Protein AF-0000000075735864 (afdb_homodimer)

Radius of gyration: 21.0 Å; Cα contacts (8 Å, |Δi|>4): 520; chains: 2; bounding box: 68×64×36 Å

InterPro domains:
  IPR001647 DNA-binding HTH domain, TetR-type [PF00440] (13-54)
  IPR009057 Homedomain-like superfamily [SSF46689] (4-70)
  IPR036271 Tetracyclin repressor-like, C-terminal domain superfamily [SSF48498] (75-179)
  IPR054156 Transcriptional regulator LmrA/YxaF-like, C-terminal domain [PF21993] (76-171)

pLDDT: mean 95.55, std 5.81, range [50.59, 98.94]

Solvent-accessible surface area (backbone atoms only — not comparable to full-atom values): 18274 Å² total; per-residue (Å²): 127,91,48,73,78,70,44,37,63,49,51,44,51,46,34,41,41,38,33,72,68,35,48,40,70,68,57,49,25,65,68,68,73,40,53,72,67,56,47,39,68,77,28,72,67,40,68,62,44,48,50,52,52,29,52,49,51,52,46,51,50,40,39,68,59,37,32,50,50,22,61,44,79,88,46,33,70,59,25,53,53,45,33,55,52,45,50,38,59,73,24,54,46,26,75,39,75,57,51,61,51,55,38,22,57,31,59,57,21,72,80,41,36,63,67,39,23,49,52,54,49,47,47,29,51,25,45,16,54,21,37,34,72,68,69,39,52,70,69,57,13,48,50,50,20,47,48,51,54,18,37,51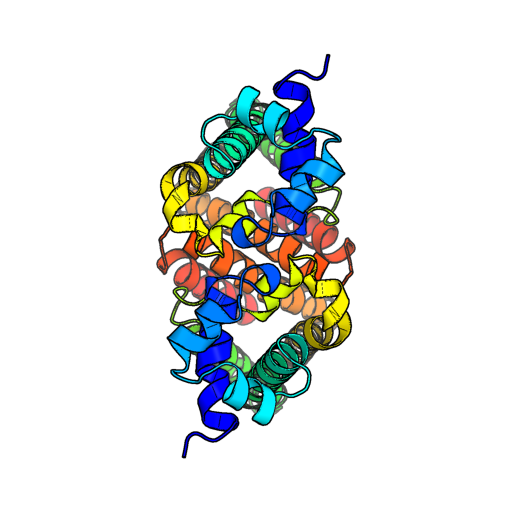,52,4,18,35,34,45,6,44,28,58,71,35,35,62,50,21,49,51,47,51,52,52,46,50,51,63,72,65,51,130,129,91,47,72,77,70,43,36,65,50,53,43,51,45,34,41,41,38,32,73,69,34,46,42,70,68,57,50,24,66,68,66,72,40,52,72,70,57,47,38,69,78,27,72,66,39,68,61,43,50,50,52,50,31,51,50,50,51,47,51,50,41,39,68,59,37,32,50,48,21,62,43,78,87,47,31,71,59,26,53,53,46,34,54,50,44,49,36,58,74,24,54,45,26,75,39,76,56,50,61,50,56,37,22,57,32,60,58,20,73,81,41,37,64,69,39,24,49,51,53,48,47,46,29,50,24,45,16,52,20,38,33,72,68,70,38,53,69,69,56,14,47,51,51,20,47,50,49,54,18,37,53,52,3,20,33,35,44,7,44,28,58,72,35,36,62,50,20,48,51,48,50,52,52,46,51,52,62,72,65,52,128

Nearest PDB structures (foldseek):
  3on4-assembly2_H  TM=8.265E-01  e=1.748E-04  Legionella pneumophila subsp. pneumophila str. Philadelphia 1
  6nsr-assembly1_B  TM=7.868E-01  e=3.047E-04  Pseudomonas aeruginosa
  1sgm-assembly1_B  TM=7.385E-01  e=2.009E-04  Bacillus subtilis
  6o6n-assembly1_A  TM=7.332E-01  e=1.167E-03  Mycobacterium tuberculosis
  3dcf-assembly1_B  TM=5.604E-01  e=1.029E-02  Thermobifida fusca YX

Organism: Rhodopseudomonas palustris (strain ATCC BAA-98 / CGA009) (NCBI:txid258594)

Structure (mmCIF, N/CA/C/O backbone):
data_AF-0000000075735864-model_v1
#
loop_
_entity.id
_entity.type
_entity.pdbx_description
1 polymer 'Possible transcriptional regulator, TetR family'
#
loop_
_atom_site.group_PDB
_atom_site.id
_atom_site.type_symbol
_atom_site.label_atom_id
_atom_site.label_alt_id
_atom_site.label_comp_id
_atom_site.label_asym_id
_atom_site.label_entity_id
_atom_site.label_seq_id
_atom_site.pdbx_PDB_ins_code
_atom_site.Cartn_x
_atom_site.Cartn_y
_atom_site.Cartn_z
_atom_site.occupancy
_atom_site.B_iso_or_equiv
_atom_site.auth_seq_id
_atom_site.auth_comp_id
_atom_site.auth_asym_id
_atom_site.auth_atom_id
_atom_site.pdbx_PDB_model_num
ATOM 1 N N . MET A 1 1 ? 35.469 -3.809 9.977 1 50.59 1 MET A N 1
ATOM 2 C CA . MET A 1 1 ? 35.188 -2.773 8.984 1 50.59 1 MET A CA 1
ATOM 3 C C . MET A 1 1 ? 33.844 -3.014 8.312 1 50.59 1 MET A C 1
ATOM 5 O O . MET A 1 1 ? 33.594 -4.086 7.754 1 50.59 1 MET A O 1
ATOM 9 N N . LYS A 1 2 ? 32.938 -2.111 8.656 1 64.75 2 LYS A N 1
ATOM 10 C CA . LYS A 1 2 ? 31.609 -2.348 8.055 1 64.75 2 LYS A CA 1
ATOM 11 C C . LYS A 1 2 ? 31.688 -2.236 6.531 1 64.75 2 LYS A C 1
ATOM 13 O O . LYS A 1 2 ? 32.344 -1.334 6 1 64.75 2 LYS A O 1
ATOM 18 N N . ASP A 1 3 ? 31.406 -3.285 5.809 1 80.31 3 ASP A N 1
ATOM 19 C CA . ASP A 1 3 ? 31.375 -3.219 4.352 1 80.31 3 ASP A CA 1
ATOM 20 C C . ASP A 1 3 ? 29.984 -2.83 3.842 1 80.31 3 ASP A C 1
ATOM 22 O O . ASP A 1 3 ? 29.062 -2.666 4.629 1 80.31 3 ASP A O 1
ATOM 26 N N . ARG A 1 4 ? 29.953 -2.428 2.604 1 85.62 4 ARG A N 1
ATOM 27 C CA . ARG A 1 4 ? 28.75 -1.918 1.966 1 85.62 4 ARG A CA 1
ATOM 28 C C . ARG A 1 4 ? 27.594 -2.902 2.119 1 85.62 4 ARG A C 1
ATOM 30 O O . ARG A 1 4 ? 26.453 -2.5 2.412 1 85.62 4 ARG A O 1
ATOM 37 N N . ALA A 1 5 ? 27.953 -4.09 2.102 1 86.69 5 ALA A N 1
ATOM 38 C CA . ALA A 1 5 ? 26.938 -5.141 2.135 1 86.69 5 ALA A CA 1
ATOM 39 C C . ALA A 1 5 ? 26.281 -5.219 3.506 1 86.69 5 ALA A C 1
ATOM 41 O O . ALA A 1 5 ? 25.094 -5.559 3.609 1 86.69 5 ALA A O 1
ATOM 42 N N . THR A 1 6 ? 26.984 -4.859 4.523 1 90.44 6 THR A N 1
ATOM 43 C CA . THR A 1 6 ? 26.453 -4.938 5.875 1 90.44 6 THR A CA 1
ATOM 44 C C . THR A 1 6 ? 25.594 -3.713 6.188 1 90.44 6 THR A C 1
ATOM 46 O O . THR A 1 6 ? 24.797 -3.727 7.129 1 90.44 6 THR A O 1
ATOM 49 N N . LEU A 1 7 ? 25.703 -2.686 5.344 1 94.56 7 LEU A N 1
ATOM 50 C CA . LEU A 1 7 ? 25 -1.431 5.574 1 94.56 7 LEU A CA 1
ATOM 51 C C . LEU A 1 7 ? 23.625 -1.454 4.906 1 94.56 7 LEU A C 1
ATOM 53 O O . LEU A 1 7 ? 22.703 -0.767 5.352 1 94.56 7 LEU A O 1
ATOM 57 N N . LEU A 1 8 ? 23.484 -2.252 3.906 1 96.25 8 LEU A N 1
ATOM 58 C CA . LEU A 1 8 ? 22.297 -2.188 3.057 1 96.25 8 LEU A CA 1
ATOM 59 C C . LEU A 1 8 ? 21.047 -2.596 3.83 1 96.25 8 LEU A C 1
ATOM 61 O O . LEU A 1 8 ? 20.016 -1.936 3.74 1 96.25 8 LEU A O 1
ATOM 65 N N . PRO A 1 9 ? 21.188 -3.662 4.727 1 95.5 9 PRO A N 1
ATOM 66 C CA . PRO A 1 9 ? 20 -3.992 5.516 1 95.5 9 PRO A CA 1
ATOM 67 C C . PRO A 1 9 ? 19.594 -2.871 6.469 1 95.5 9 PRO A C 1
ATOM 69 O O . PRO A 1 9 ? 18.406 -2.637 6.68 1 95.5 9 PRO A O 1
ATOM 72 N N . LEU A 1 10 ? 20.516 -2.193 6.977 1 96.31 10 LEU A N 1
ATOM 73 C CA . LEU A 1 10 ? 20.234 -1.08 7.875 1 96.31 10 LEU A CA 1
ATOM 74 C C . LEU A 1 10 ? 19.578 0.078 7.125 1 96.31 10 LEU A C 1
ATOM 76 O O . LEU A 1 10 ? 18.609 0.667 7.602 1 96.31 10 LEU A O 1
ATOM 80 N N . LEU A 1 11 ? 20.172 0.373 5.961 1 97 11 LEU A N 1
ATOM 81 C CA . LEU A 1 11 ? 19.594 1.411 5.113 1 97 11 LEU A CA 1
ATOM 82 C C . LEU A 1 11 ? 18.172 1.061 4.723 1 97 11 LEU A C 1
ATOM 84 O O . LEU A 1 11 ? 17.281 1.916 4.77 1 97 11 LEU A O 1
ATOM 88 N N . GLY A 1 12 ? 17.953 -0.185 4.367 1 97.06 12 GLY A N 1
ATOM 89 C CA . GLY A 1 12 ? 16.609 -0.652 4.012 1 97.06 12 GLY A CA 1
ATOM 90 C C . GLY A 1 12 ? 15.594 -0.433 5.109 1 97.06 12 GLY A C 1
ATOM 91 O O . GLY A 1 12 ? 14.461 -0.023 4.84 1 97.06 12 GLY A O 1
ATOM 92 N N . GLU A 1 13 ? 16 -0.673 6.332 1 96 13 GLU A N 1
ATOM 93 C CA . GLU A 1 13 ? 15.078 -0.505 7.453 1 96 13 GLU A CA 1
ATOM 94 C C . GLU A 1 13 ? 14.758 0.968 7.688 1 96 13 GLU A C 1
ATOM 96 O O . GLU A 1 13 ? 13.633 1.312 8.062 1 96 13 GLU A O 1
ATOM 101 N N . VAL A 1 14 ? 15.75 1.854 7.461 1 95.88 14 VAL A N 1
ATOM 102 C CA . VAL A 1 14 ? 15.5 3.287 7.562 1 95.88 14 VAL A CA 1
ATOM 103 C C . VAL A 1 14 ? 14.484 3.715 6.504 1 95.88 14 VAL A C 1
ATOM 105 O O . VAL A 1 14 ? 13.547 4.453 6.801 1 95.88 14 VAL A O 1
ATOM 108 N N . PHE A 1 15 ? 14.703 3.178 5.281 1 96.12 15 PHE A N 1
ATOM 109 C CA . PHE A 1 15 ? 13.781 3.508 4.199 1 96.12 15 PHE A CA 1
ATOM 110 C C . PHE A 1 15 ? 12.398 2.916 4.457 1 96.12 15 PHE A C 1
ATOM 112 O O . PHE A 1 1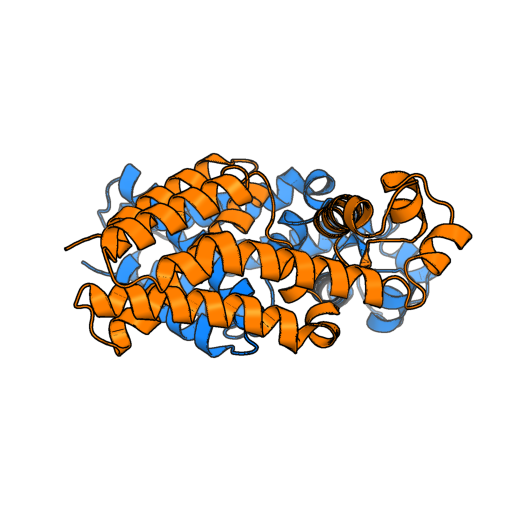5 ? 11.383 3.521 4.109 1 96.12 15 PHE A O 1
ATOM 119 N N . ARG A 1 16 ? 12.328 1.755 5.078 1 94.81 16 ARG A N 1
ATOM 120 C CA . ARG A 1 16 ? 11.039 1.141 5.402 1 94.81 16 ARG A CA 1
ATOM 121 C C . ARG A 1 16 ? 10.289 1.965 6.441 1 94.81 16 ARG A C 1
ATOM 123 O O . ARG A 1 16 ? 9.062 2.104 6.359 1 94.81 16 ARG A O 1
ATOM 130 N N . THR A 1 17 ? 11.008 2.494 7.348 1 90.56 17 THR A N 1
ATOM 131 C CA . THR A 1 17 ? 10.406 3.184 8.484 1 90.56 17 THR A CA 1
ATOM 132 C C . THR A 1 17 ? 10 4.605 8.102 1 90.56 17 THR A C 1
ATOM 134 O O . THR A 1 17 ? 8.93 5.074 8.484 1 90.56 17 THR A O 1
ATOM 137 N N . HIS A 1 18 ? 10.82 5.23 7.266 1 91.5 18 HIS A N 1
ATOM 138 C CA . HIS A 1 18 ? 10.633 6.664 7.098 1 91.5 18 HIS A CA 1
ATOM 139 C C . HIS A 1 18 ? 10.273 7.008 5.652 1 91.5 18 HIS A C 1
ATOM 141 O O . HIS A 1 18 ? 9.945 8.156 5.348 1 91.5 18 HIS A O 1
ATOM 147 N N . GLY A 1 19 ? 10.227 5.984 4.75 1 91.69 19 GLY A N 1
ATOM 148 C CA . GLY A 1 19 ? 10.125 6.277 3.328 1 91.69 19 GLY A CA 1
ATOM 149 C C . GLY A 1 19 ? 11.391 6.895 2.756 1 91.69 19 GLY A C 1
ATOM 150 O O . GLY A 1 19 ? 12.297 7.277 3.502 1 91.69 19 GLY A O 1
ATOM 151 N N . TYR A 1 20 ? 11.406 7 1.48 1 94.31 20 TYR A N 1
ATOM 152 C CA . TYR A 1 20 ? 12.57 7.57 0.804 1 94.31 20 TYR A CA 1
ATOM 153 C C . TYR A 1 20 ? 12.711 9.055 1.116 1 94.31 20 TYR A C 1
ATOM 155 O O . TYR A 1 20 ? 13.797 9.516 1.474 1 94.31 20 TYR A O 1
ATOM 163 N N . GLU A 1 21 ? 11.625 9.758 1.021 1 90.5 21 GLU A N 1
ATOM 164 C CA . GLU A 1 21 ? 11.672 11.203 1.242 1 90.5 21 GLU A CA 1
ATOM 165 C C . GLU A 1 21 ? 11.992 11.531 2.699 1 90.5 21 GLU A C 1
ATOM 167 O O . GLU A 1 21 ? 12.711 12.484 2.984 1 90.5 21 GLU A O 1
ATOM 172 N N . GLY A 1 22 ? 11.523 10.727 3.588 1 91.19 22 GLY A N 1
ATOM 173 C CA . GLY A 1 22 ? 11.664 11.008 5.008 1 91.19 22 GLY A CA 1
ATOM 174 C C . GLY A 1 22 ? 12.984 10.539 5.582 1 91.19 22 GLY A C 1
ATOM 175 O O . GLY A 1 22 ? 13.359 10.938 6.688 1 91.19 22 GLY A O 1
ATOM 176 N N . ALA A 1 23 ? 13.641 9.703 4.852 1 94.31 23 ALA A N 1
ATOM 177 C CA . ALA A 1 23 ? 14.945 9.242 5.305 1 94.31 23 ALA A CA 1
ATOM 178 C C . ALA A 1 23 ? 15.992 10.352 5.203 1 94.31 23 ALA A C 1
ATOM 180 O O . ALA A 1 23 ? 16.375 10.75 4.102 1 94.31 23 ALA A O 1
ATOM 181 N N . SER A 1 24 ? 16.406 10.859 6.336 1 93.25 24 SER A N 1
ATOM 182 C CA . SER A 1 24 ? 17.422 11.906 6.359 1 93.25 24 SER A CA 1
ATOM 183 C C . SER A 1 24 ? 18.812 11.328 6.621 1 93.25 24 SER A C 1
ATOM 185 O O . SER A 1 24 ? 18.938 10.195 7.074 1 93.25 24 SER A O 1
ATOM 187 N N . LEU A 1 25 ? 19.781 12.133 6.277 1 93.56 25 LEU A N 1
ATOM 188 C CA . LEU A 1 25 ? 21.156 11.734 6.574 1 93.56 25 LEU A CA 1
ATOM 189 C C . LEU A 1 25 ? 21.344 11.508 8.07 1 93.56 25 LEU A C 1
ATOM 191 O O . LEU A 1 25 ? 22.109 10.633 8.477 1 93.56 25 LEU A O 1
ATOM 195 N N . ALA A 1 26 ? 20.703 12.328 8.836 1 94.88 26 ALA A N 1
ATOM 196 C CA . ALA A 1 26 ? 20.781 12.18 10.281 1 94.88 26 ALA A CA 1
ATOM 197 C C . ALA A 1 26 ? 20.234 10.828 10.727 1 94.88 26 ALA A C 1
ATOM 199 O O . ALA A 1 26 ? 20.844 10.141 11.555 1 94.88 26 ALA A O 1
ATOM 200 N N . LEU A 1 27 ? 19.109 10.398 10.203 1 94.81 27 LEU A N 1
ATOM 201 C CA . LEU A 1 27 ? 18.5 9.117 10.539 1 94.81 27 LEU A CA 1
ATOM 202 C C . LEU A 1 27 ? 19.375 7.961 10.07 1 94.81 27 LEU A C 1
ATOM 204 O O . LEU A 1 27 ? 19.5 6.949 10.766 1 94.81 27 LEU A O 1
ATOM 208 N N . ILE A 1 28 ? 19.938 8.125 8.898 1 96.75 28 ILE A N 1
ATOM 209 C CA . ILE A 1 28 ? 20.812 7.102 8.336 1 96.75 28 ILE A CA 1
ATOM 210 C C . ILE A 1 28 ? 22.078 6.965 9.188 1 96.75 28 ILE A C 1
ATOM 212 O O . ILE A 1 28 ? 22.5 5.852 9.5 1 96.75 28 ILE A O 1
ATOM 216 N N . THR A 1 29 ? 22.609 8.125 9.594 1 96.69 29 THR A N 1
ATOM 217 C CA . THR A 1 29 ? 23.781 8.125 10.477 1 96.69 29 THR A CA 1
ATOM 218 C C . THR A 1 29 ? 23.469 7.422 11.789 1 96.69 29 THR A C 1
ATOM 220 O O . THR A 1 29 ? 24.266 6.617 12.273 1 96.69 29 THR A O 1
ATOM 223 N N . GLU A 1 30 ? 22.375 7.695 12.32 1 96.38 30 GLU A N 1
ATOM 224 C CA . GLU A 1 30 ? 21.953 7.086 13.578 1 96.38 30 GLU A CA 1
ATOM 225 C C . GLU A 1 30 ? 21.812 5.574 13.438 1 96.38 30 GLU A C 1
ATOM 227 O O . GLU A 1 30 ? 22.266 4.82 14.305 1 96.38 30 GLU A O 1
ATOM 232 N N . ALA A 1 31 ? 21.281 5.148 12.391 1 95.06 31 ALA A N 1
ATOM 233 C CA . ALA A 1 31 ? 21 3.73 12.18 1 95.06 31 ALA A CA 1
ATOM 234 C C . ALA A 1 31 ? 22.281 2.953 11.875 1 95.06 31 ALA A C 1
ATOM 236 O O . ALA A 1 31 ? 22.406 1.786 12.25 1 95.06 31 ALA A O 1
ATOM 237 N N . THR A 1 32 ? 23.219 3.584 11.211 1 95.06 32 THR A N 1
ATOM 238 C CA . THR A 1 32 ? 24.391 2.867 10.727 1 95.06 32 THR A CA 1
ATOM 239 C C . THR A 1 32 ? 25.562 3.061 11.68 1 95.06 32 THR A C 1
ATOM 241 O O . THR A 1 32 ? 26.547 2.309 11.625 1 95.06 32 THR A O 1
ATOM 244 N N . GLY A 1 33 ? 25.531 4.141 12.414 1 95.44 33 GLY A N 1
ATOM 245 C CA . GLY A 1 33 ? 26.656 4.516 13.258 1 95.44 33 GLY A CA 1
ATOM 246 C C . GLY A 1 33 ? 27.781 5.172 12.484 1 95.44 33 GLY A C 1
ATOM 247 O O . GLY A 1 33 ? 28.859 5.391 13.031 1 95.44 33 GLY A O 1
ATOM 248 N N . LEU A 1 34 ? 27.531 5.461 11.242 1 94.69 34 LEU A N 1
ATOM 249 C CA . LEU A 1 34 ? 28.531 6.09 10.391 1 94.69 34 LEU A CA 1
ATOM 250 C C . LEU A 1 34 ? 28.297 7.594 10.289 1 94.69 34 LEU A C 1
ATOM 252 O O . LEU A 1 34 ? 27.141 8.039 10.219 1 94.69 34 LEU A O 1
ATOM 256 N N . GLY A 1 35 ? 29.375 8.289 10.312 1 93.12 35 GLY A N 1
ATOM 257 C CA . GLY A 1 35 ? 29.281 9.719 10.062 1 93.12 35 GLY A CA 1
ATOM 258 C C . GLY A 1 35 ? 29.031 10.047 8.602 1 93.12 35 GLY A C 1
ATOM 259 O O . GLY A 1 35 ? 29.109 9.172 7.738 1 93.12 35 GLY A O 1
ATOM 260 N N . LYS A 1 36 ? 28.688 11.281 8.367 1 91.62 36 LYS A N 1
ATOM 261 C CA . LYS A 1 36 ? 28.391 11.766 7.027 1 91.62 36 LYS A CA 1
ATOM 262 C C . LYS A 1 36 ? 29.531 11.453 6.059 1 91.62 36 LYS A C 1
ATOM 264 O O . LYS A 1 36 ? 29.297 10.969 4.953 1 91.62 36 LYS A O 1
ATOM 269 N N . GLY A 1 37 ? 30.719 11.703 6.441 1 92.56 37 GLY A N 1
ATOM 270 C CA . GLY A 1 37 ? 31.875 11.461 5.598 1 92.56 37 GLY A CA 1
ATOM 271 C C . GLY A 1 37 ? 32.031 10.008 5.195 1 92.56 37 GLY A C 1
ATOM 272 O O . GLY A 1 37 ? 32.281 9.703 4.027 1 92.56 37 GLY A O 1
ATOM 273 N N . SER A 1 38 ? 31.906 9.164 6.082 1 93.5 38 SER A N 1
ATOM 274 C CA . SER A 1 38 ? 32 7.73 5.824 1 93.5 38 SER A CA 1
ATOM 275 C C . SER A 1 38 ? 30.891 7.262 4.898 1 93.5 38 SER A C 1
ATOM 277 O O . SER A 1 38 ? 31.125 6.457 3.998 1 93.5 38 SER A O 1
ATOM 279 N N . LEU A 1 39 ? 29.672 7.754 5.121 1 93.94 39 LEU A N 1
ATOM 280 C CA . LEU A 1 39 ? 28.547 7.387 4.285 1 93.94 39 LEU A CA 1
ATOM 281 C C . LEU A 1 39 ? 28.797 7.766 2.828 1 93.94 39 LEU A C 1
ATOM 283 O O . LEU A 1 39 ? 28.531 6.969 1.923 1 93.94 39 LEU A O 1
ATOM 287 N N . TYR A 1 40 ? 29.359 8.922 2.65 1 92.88 40 TYR A N 1
ATOM 288 C CA . TYR A 1 40 ? 29.594 9.391 1.29 1 92.88 40 TYR A CA 1
ATOM 289 C C . TYR A 1 40 ? 30.781 8.664 0.66 1 92.88 40 TYR A C 1
ATOM 291 O O . TYR A 1 40 ? 30.875 8.57 -0.566 1 92.88 40 TYR A O 1
ATOM 299 N N . HIS A 1 41 ? 31.656 8.18 1.547 1 93.44 41 HIS A N 1
ATOM 300 C CA . HIS A 1 41 ? 32.719 7.316 1.051 1 93.44 41 HIS A CA 1
ATOM 301 C C . HIS A 1 41 ? 32.188 6.012 0.488 1 93.44 41 HIS A C 1
ATOM 303 O O . HIS A 1 41 ? 32.562 5.59 -0.604 1 93.44 41 HIS A O 1
ATOM 309 N N . PHE A 1 42 ? 31.25 5.453 1.211 1 94.31 42 PHE A N 1
ATOM 310 C CA . PHE A 1 42 ? 30.641 4.199 0.787 1 94.31 42 PHE A CA 1
ATOM 311 C C . PHE A 1 42 ? 29.641 4.438 -0.329 1 94.31 42 PHE A C 1
ATOM 313 O O . PHE A 1 42 ? 29.484 3.596 -1.218 1 94.31 42 PHE A O 1
ATOM 320 N N . PHE A 1 43 ? 28.891 5.59 -0.248 1 96.75 43 PHE A N 1
ATOM 321 C CA . PHE A 1 43 ? 27.844 5.934 -1.191 1 96.75 43 PHE A CA 1
ATOM 322 C C . PHE A 1 43 ? 28.016 7.352 -1.715 1 96.75 43 PHE A C 1
ATOM 324 O O . PHE A 1 43 ? 27.25 8.25 -1.371 1 96.75 43 PHE A O 1
ATOM 331 N N . PRO A 1 44 ? 28.906 7.488 -2.652 1 96.06 44 PRO A N 1
ATOM 332 C CA . PRO A 1 44 ? 29.188 8.828 -3.16 1 96.06 44 PRO A CA 1
ATOM 333 C C . PRO A 1 44 ? 27.984 9.469 -3.838 1 96.06 44 PRO A C 1
ATOM 335 O O . PRO A 1 44 ? 27.859 10.695 -3.873 1 96.06 44 PRO A O 1
ATOM 338 N N . GLY A 1 45 ? 27.078 8.672 -4.344 1 96.12 45 GLY A N 1
ATOM 339 C CA . GLY A 1 45 ? 25.875 9.18 -4.984 1 96.12 45 GLY A CA 1
ATOM 340 C C . GLY A 1 45 ? 24.797 9.562 -3.994 1 96.12 45 GLY A C 1
ATOM 341 O O . GLY A 1 45 ? 23.688 9.945 -4.391 1 96.12 45 GLY A O 1
ATOM 342 N N . GLY A 1 46 ? 25.125 9.445 -2.705 1 95.5 46 GLY A N 1
ATOM 343 C CA . GLY A 1 46 ? 24.203 9.891 -1.668 1 95.5 46 GLY A CA 1
ATOM 344 C C . GLY A 1 46 ? 23.016 8.969 -1.487 1 95.5 46 GLY A C 1
ATOM 345 O O . GLY A 1 46 ? 23.125 7.758 -1.673 1 95.5 46 GLY A O 1
ATOM 346 N N . LYS A 1 47 ? 21.984 9.539 -1.046 1 95.75 47 LYS A N 1
ATOM 347 C CA . LYS A 1 47 ? 20.766 8.812 -0.697 1 95.75 47 LYS A CA 1
ATOM 348 C C . LYS A 1 47 ? 20.219 8.031 -1.895 1 95.75 47 LYS A C 1
ATOM 350 O O . LYS A 1 47 ? 19.734 6.914 -1.743 1 95.75 47 LYS A O 1
ATOM 355 N N . LYS A 1 48 ? 20.281 8.672 -3.055 1 96.69 48 LYS A N 1
ATOM 356 C CA . LYS A 1 48 ? 19.781 8.008 -4.254 1 96.69 48 LYS A CA 1
ATOM 357 C C . LYS A 1 48 ? 20.516 6.695 -4.508 1 96.69 48 LYS A C 1
ATOM 359 O O . LYS A 1 48 ? 19.891 5.664 -4.766 1 96.69 48 LYS A O 1
ATOM 364 N N . GLN A 1 49 ? 21.781 6.75 -4.445 1 96.94 49 GLN A N 1
ATOM 365 C CA . GLN A 1 49 ? 22.578 5.535 -4.621 1 96.94 49 GLN A CA 1
ATOM 366 C C . GLN A 1 49 ? 22.234 4.504 -3.547 1 96.94 49 GLN A C 1
ATOM 368 O O . GLN A 1 49 ? 22.156 3.307 -3.834 1 96.94 49 GLN A O 1
ATOM 373 N N . MET A 1 50 ? 22.125 4.949 -2.275 1 96.94 50 MET A N 1
ATOM 374 C CA . MET A 1 50 ? 21.766 4.047 -1.182 1 96.94 50 MET A CA 1
ATOM 375 C C . MET A 1 50 ? 20.469 3.311 -1.487 1 96.94 50 MET A C 1
ATOM 377 O O . MET A 1 50 ? 20.406 2.086 -1.357 1 96.94 50 MET A O 1
ATOM 381 N N . ALA A 1 51 ? 19.469 4.066 -1.934 1 97.31 51 ALA A N 1
ATOM 382 C CA . ALA A 1 51 ? 18.172 3.479 -2.23 1 97.31 51 ALA A CA 1
ATOM 383 C C . ALA A 1 51 ? 18.25 2.512 -3.406 1 97.31 51 ALA A C 1
ATOM 385 O O . ALA A 1 51 ? 17.641 1.438 -3.385 1 97.31 51 ALA A O 1
ATOM 386 N N . GLU A 1 52 ? 18.969 2.904 -4.43 1 97.62 52 GLU A N 1
ATOM 387 C CA . GLU A 1 52 ? 19.172 2.035 -5.59 1 97.62 52 GLU A CA 1
ATOM 388 C C . GLU A 1 52 ? 19.781 0.699 -5.18 1 97.62 52 GLU A C 1
ATOM 390 O O . GLU A 1 52 ? 19.328 -0.358 -5.633 1 97.62 52 GLU A O 1
ATOM 395 N N . GLU A 1 53 ? 20.734 0.805 -4.379 1 97.75 53 GLU A N 1
ATOM 396 C CA . GLU A 1 53 ? 21.438 -0.409 -3.971 1 97.75 53 GLU A CA 1
ATOM 397 C C . GLU A 1 53 ? 20.578 -1.251 -3.031 1 97.75 53 GLU A C 1
ATOM 399 O O . GLU A 1 53 ? 20.625 -2.482 -3.076 1 97.75 53 GLU A O 1
ATOM 404 N N . VAL A 1 54 ? 19.844 -0.612 -2.168 1 98 54 VAL A N 1
ATOM 405 C CA . VAL A 1 54 ? 18.906 -1.325 -1.31 1 98 54 VAL A CA 1
ATOM 406 C C . VAL A 1 54 ? 17.859 -2.041 -2.166 1 98 54 VAL A C 1
ATOM 408 O O . VAL A 1 54 ? 17.578 -3.225 -1.955 1 98 54 VAL A O 1
ATOM 411 N N . LEU A 1 55 ? 17.297 -1.355 -3.141 1 98.25 55 LEU A N 1
ATOM 412 C CA . LEU A 1 55 ? 16.297 -1.947 -4.027 1 98.25 55 LEU A CA 1
ATOM 413 C C . LEU A 1 55 ? 16.891 -3.117 -4.805 1 98.25 55 LEU A C 1
ATOM 415 O O . LEU A 1 55 ? 16.234 -4.141 -4.996 1 98.25 55 LEU A O 1
ATOM 419 N N . ALA A 1 56 ? 18.094 -2.922 -5.258 1 98.12 56 ALA A N 1
ATOM 420 C CA . ALA A 1 56 ? 18.766 -3.998 -5.977 1 98.12 56 ALA A CA 1
ATOM 421 C C . ALA A 1 56 ? 18.969 -5.219 -5.082 1 98.12 56 ALA A C 1
ATOM 423 O O . ALA A 1 56 ? 18.828 -6.355 -5.535 1 98.12 56 ALA A O 1
ATOM 424 N N . GLU A 1 57 ? 19.359 -4.945 -3.867 1 97.69 57 GLU A N 1
ATOM 425 C CA . GLU A 1 57 ? 19.531 -6.031 -2.91 1 97.69 57 GLU A CA 1
ATOM 426 C C . GLU A 1 57 ? 18.219 -6.766 -2.662 1 97.69 57 GLU A C 1
ATOM 428 O O . GLU A 1 57 ? 18.188 -7.996 -2.615 1 97.69 57 GLU A O 1
ATOM 433 N N . ILE A 1 58 ? 17.172 -6.074 -2.479 1 98.12 58 ILE A N 1
ATOM 434 C CA . ILE A 1 58 ? 15.844 -6.648 -2.289 1 98.12 58 ILE A CA 1
ATOM 435 C C . ILE A 1 58 ? 15.461 -7.473 -3.516 1 98.12 58 ILE A C 1
ATOM 437 O O . ILE A 1 58 ? 15.016 -8.617 -3.389 1 98.12 58 ILE A O 1
ATOM 441 N N . ASP A 1 59 ? 15.664 -6.879 -4.645 1 98.12 59 ASP A N 1
ATOM 442 C CA . ASP A 1 59 ? 15.344 -7.559 -5.895 1 98.12 59 ASP A CA 1
ATOM 443 C C . ASP A 1 59 ? 16.125 -8.867 -6.016 1 98.12 59 ASP A C 1
ATOM 445 O O . ASP A 1 59 ? 15.57 -9.883 -6.441 1 98.12 59 ASP A O 1
ATOM 449 N N . GLY A 1 60 ? 17.391 -8.789 -5.703 1 97.81 60 GLY A N 1
ATOM 450 C CA . GLY A 1 60 ? 18.203 -9.992 -5.738 1 97.81 60 GLY A CA 1
ATOM 451 C C . GLY A 1 60 ? 17.703 -11.086 -4.812 1 97.81 60 GLY A C 1
ATOM 452 O O . GLY A 1 60 ? 17.672 -12.258 -5.188 1 97.81 60 GLY A O 1
ATOM 453 N N . TRP A 1 61 ? 17.328 -10.742 -3.631 1 97.69 61 TRP A N 1
ATOM 454 C CA . TRP A 1 61 ? 16.766 -11.711 -2.689 1 97.69 61 TRP A CA 1
ATOM 455 C C . TRP A 1 61 ? 15.508 -12.352 -3.25 1 97.69 61 TRP A C 1
ATOM 457 O O . TRP A 1 61 ? 15.367 -13.578 -3.227 1 97.69 61 TRP A O 1
ATOM 467 N N . PHE A 1 62 ? 14.602 -11.57 -3.75 1 98.62 62 PHE A N 1
ATOM 468 C CA . PHE A 1 62 ? 13.344 -12.078 -4.285 1 98.62 62 PHE A CA 1
ATOM 469 C C . PHE A 1 62 ? 13.594 -12.961 -5.504 1 98.62 62 PHE A C 1
ATOM 471 O O . PHE A 1 62 ? 12.914 -13.977 -5.695 1 98.62 62 PHE A O 1
ATOM 478 N N . GLU A 1 63 ? 14.523 -12.547 -6.34 1 98.38 63 GLU A N 1
ATOM 479 C CA . GLU A 1 63 ? 14.867 -13.398 -7.469 1 98.38 63 GLU A CA 1
ATOM 480 C C . GLU A 1 63 ? 15.297 -14.789 -7 1 98.38 63 GLU A C 1
ATOM 482 O O . GLU A 1 63 ? 14.773 -15.797 -7.48 1 98.38 63 GLU A O 1
ATOM 487 N N . ALA A 1 64 ? 16.125 -14.82 -6.012 1 98 64 ALA A N 1
ATOM 488 C CA . ALA A 1 64 ? 16.719 -16.078 -5.578 1 98 64 ALA A CA 1
ATOM 489 C C . ALA A 1 64 ? 15.711 -16.922 -4.805 1 98 64 ALA A C 1
ATOM 491 O O . ALA A 1 64 ? 15.719 -18.156 -4.898 1 98 64 ALA A O 1
ATOM 492 N N . HIS A 1 65 ? 14.766 -16.266 -4.09 1 98 65 HIS A N 1
ATOM 493 C CA . HIS A 1 65 ? 13.977 -17.016 -3.117 1 98 65 HIS A CA 1
ATOM 494 C C . HIS A 1 65 ? 12.516 -17.094 -3.537 1 98 65 HIS A C 1
ATOM 496 O O . HIS A 1 65 ? 11.758 -17.906 -3.012 1 98 65 HIS A O 1
ATOM 502 N N . ILE A 1 66 ? 12.117 -16.25 -4.484 1 98.5 66 ILE A N 1
ATOM 503 C CA . ILE A 1 66 ? 10.703 -16.203 -4.832 1 98.5 66 ILE A CA 1
ATOM 504 C C . ILE A 1 66 ? 10.523 -16.438 -6.328 1 98.5 66 ILE A C 1
ATOM 506 O O . ILE A 1 66 ? 9.906 -17.438 -6.734 1 98.5 66 ILE A O 1
ATOM 510 N N . PHE A 1 67 ? 11.203 -15.672 -7.188 1 98.38 67 PHE A N 1
ATOM 511 C CA . PHE A 1 67 ? 10.945 -15.703 -8.625 1 98.38 67 PHE A CA 1
ATOM 512 C C . PHE A 1 67 ? 11.547 -16.938 -9.258 1 98.38 67 PHE A C 1
ATOM 514 O O . PHE A 1 67 ? 10.852 -17.688 -9.953 1 98.38 67 PHE A O 1
ATOM 521 N N . ALA A 1 68 ? 12.781 -17.188 -8.977 1 97.25 68 ALA A N 1
ATOM 522 C CA . ALA A 1 68 ? 13.477 -18.297 -9.617 1 97.25 68 ALA A CA 1
ATOM 523 C C . ALA A 1 68 ? 12.82 -19.625 -9.258 1 97.25 68 ALA A C 1
ATOM 525 O O . ALA A 1 68 ? 12.547 -20.453 -10.133 1 97.25 68 ALA A O 1
ATOM 526 N N . PRO A 1 69 ? 12.492 -19.844 -7.961 1 96.38 69 PRO A N 1
ATOM 527 C CA . PRO A 1 69 ? 11.812 -21.094 -7.617 1 96.38 69 PRO A CA 1
ATOM 528 C C . PRO A 1 69 ? 10.477 -21.266 -8.344 1 96.38 69 PRO A C 1
ATOM 530 O O . PRO A 1 69 ? 10.078 -22.391 -8.672 1 96.38 69 PRO A O 1
ATOM 533 N N . LEU A 1 70 ? 9.742 -20.219 -8.594 1 97.38 70 LEU A N 1
ATOM 534 C CA . LEU A 1 70 ? 8.469 -20.281 -9.305 1 97.38 70 LEU A CA 1
ATOM 535 C C . LEU A 1 70 ? 8.664 -20.734 -10.742 1 97.38 70 LEU A C 1
ATOM 537 O O . LEU A 1 70 ? 7.746 -21.281 -11.359 1 97.38 70 LEU A O 1
ATOM 541 N N . ARG A 1 71 ? 9.828 -20.5 -11.242 1 93.12 71 ARG A N 1
ATOM 542 C CA . ARG A 1 71 ? 10.094 -20.797 -12.641 1 93.12 71 ARG A CA 1
ATOM 543 C C . ARG A 1 71 ? 10.586 -22.234 -12.805 1 93.12 71 ARG A C 1
ATOM 545 O O . ARG A 1 71 ? 10.695 -22.734 -13.922 1 93.12 71 ARG A O 1
ATOM 552 N N . ASP A 1 72 ? 10.867 -22.859 -11.688 1 87 72 ASP A N 1
ATOM 553 C CA . ASP A 1 72 ? 11.242 -24.266 -11.742 1 87 72 ASP A CA 1
ATOM 554 C C . ASP A 1 72 ? 10.07 -25.141 -12.188 1 87 72 ASP A C 1
ATOM 556 O O . ASP A 1 72 ? 9.031 -25.172 -11.531 1 87 72 ASP A O 1
ATOM 560 N N . PRO A 1 73 ? 10.188 -25.906 -13.25 1 89.06 73 PRO A N 1
ATOM 561 C CA . PRO A 1 73 ? 9.062 -26.641 -13.852 1 89.06 73 PRO A CA 1
ATOM 562 C C . PRO A 1 73 ? 8.75 -27.938 -13.117 1 89.06 73 PRO A C 1
ATOM 564 O O . PRO A 1 73 ? 7.719 -28.562 -13.375 1 89.06 73 PRO A O 1
ATOM 567 N N . SER A 1 74 ? 9.422 -28.375 -12.227 1 90.12 74 SER A N 1
ATOM 568 C CA . SER A 1 74 ? 9.336 -29.734 -11.688 1 90.12 74 SER A CA 1
ATOM 569 C C . SER A 1 74 ? 8.039 -29.938 -10.906 1 90.12 74 SER A C 1
ATOM 571 O O . SER A 1 74 ? 7.391 -30.969 -11.031 1 90.12 74 SER A O 1
ATOM 573 N N . ASP A 1 75 ? 7.539 -29.078 -10.125 1 94.56 75 ASP A N 1
ATOM 574 C CA . ASP A 1 75 ? 6.348 -29.156 -9.281 1 94.56 75 ASP A CA 1
ATOM 575 C C . ASP A 1 75 ? 5.738 -27.781 -9.039 1 94.56 75 ASP A C 1
ATOM 577 O O . ASP A 1 75 ? 5.926 -27.188 -7.973 1 94.56 75 ASP A O 1
ATOM 581 N N . PRO A 1 76 ? 4.934 -27.375 -10.039 1 96 76 PRO A N 1
ATOM 582 C CA . PRO A 1 76 ? 4.426 -26 -9.984 1 96 76 PRO A CA 1
ATOM 583 C C . PRO A 1 76 ? 3.566 -25.734 -8.75 1 96 76 PRO A C 1
ATOM 585 O O . PRO A 1 76 ? 3.723 -24.703 -8.094 1 96 76 PRO A O 1
ATOM 588 N N . PRO A 1 77 ? 2.676 -26.672 -8.328 1 96.06 77 PRO A N 1
ATOM 589 C CA . PRO A 1 77 ? 1.919 -26.422 -7.098 1 96.06 77 PRO A CA 1
ATOM 590 C C . PRO A 1 77 ? 2.818 -26.25 -5.875 1 96.06 77 PRO A C 1
ATOM 592 O O . PRO A 1 77 ? 2.574 -25.359 -5.047 1 96.06 77 PRO A O 1
ATOM 595 N N . ALA A 1 78 ? 3.852 -27 -5.785 1 96.5 78 ALA A N 1
ATOM 596 C CA . ALA A 1 78 ? 4.789 -26.891 -4.672 1 96.5 78 ALA A CA 1
ATOM 597 C C . ALA A 1 78 ? 5.539 -25.562 -4.723 1 96.5 78 ALA A C 1
ATOM 599 O O . ALA A 1 78 ? 5.836 -24.969 -3.684 1 96.5 78 ALA A O 1
ATOM 600 N N . ALA A 1 79 ? 5.891 -25.141 -5.918 1 97.62 79 ALA A N 1
ATOM 601 C CA . ALA A 1 79 ? 6.578 -23.859 -6.098 1 97.62 79 ALA A CA 1
ATOM 602 C C . ALA A 1 79 ? 5.703 -22.703 -5.641 1 97.62 79 ALA A C 1
ATOM 604 O O . ALA A 1 79 ? 6.191 -21.766 -5.008 1 97.62 79 ALA A O 1
ATOM 605 N N . ILE A 1 80 ? 4.43 -22.781 -5.961 1 98 80 ILE A N 1
ATOM 606 C CA . ILE A 1 80 ? 3.488 -21.734 -5.57 1 98 80 ILE A CA 1
ATOM 607 C C . ILE A 1 80 ? 3.338 -21.719 -4.051 1 98 80 ILE A C 1
ATOM 609 O O . ILE A 1 80 ? 3.352 -20.656 -3.43 1 98 80 ILE A O 1
ATOM 613 N N . ALA A 1 81 ? 3.232 -22.875 -3.428 1 97.06 81 ALA A N 1
ATOM 614 C CA . ALA A 1 81 ? 3.17 -22.969 -1.971 1 97.06 81 ALA A CA 1
ATOM 615 C C . ALA A 1 81 ? 4.438 -22.406 -1.33 1 97.06 81 ALA A C 1
ATOM 617 O O . ALA A 1 81 ? 4.371 -21.703 -0.321 1 97.06 81 ALA A O 1
ATOM 618 N N . ALA A 1 82 ? 5.586 -22.688 -1.943 1 97.06 82 ALA A N 1
ATOM 619 C CA . ALA A 1 82 ? 6.867 -22.203 -1.443 1 97.06 82 ALA A CA 1
ATOM 620 C C . ALA A 1 82 ? 6.957 -20.672 -1.562 1 97.06 82 ALA A C 1
ATOM 622 O O . ALA A 1 82 ? 7.539 -20.016 -0.699 1 97.06 82 ALA A O 1
ATOM 623 N N . MET A 1 83 ? 6.426 -20.156 -2.648 1 98.38 83 MET A N 1
ATOM 624 C CA . MET A 1 83 ? 6.367 -18.719 -2.811 1 98.38 83 MET A CA 1
ATOM 625 C C . MET A 1 83 ? 5.594 -18.062 -1.667 1 98.38 83 MET A C 1
ATOM 627 O O . MET A 1 83 ? 6.051 -17.078 -1.083 1 98.38 83 MET A O 1
ATOM 631 N N . LEU A 1 84 ? 4.457 -18.625 -1.348 1 98.31 84 LEU A N 1
ATOM 632 C CA . LEU A 1 84 ? 3.635 -18.062 -0.281 1 98.31 84 LEU A CA 1
ATOM 633 C C . LEU A 1 84 ? 4.352 -18.156 1.062 1 98.31 84 LEU A C 1
ATOM 635 O O . LEU A 1 84 ? 4.305 -17.219 1.86 1 98.31 84 LEU A O 1
ATOM 639 N N . SER A 1 85 ? 5.066 -19.266 1.333 1 98.06 85 SER A N 1
ATOM 640 C CA . SER A 1 85 ? 5.84 -19.422 2.559 1 98.06 85 SER A CA 1
ATOM 641 C C . SER A 1 85 ? 6.996 -18.422 2.615 1 98.06 85 SER A C 1
ATOM 643 O O . SER A 1 85 ? 7.277 -17.844 3.668 1 98.06 85 SER A O 1
ATOM 645 N N . GLY A 1 86 ? 7.703 -18.281 1.497 1 98.44 86 GLY A N 1
ATOM 646 C CA . GLY A 1 86 ? 8.797 -17.328 1.418 1 98.44 86 GLY A CA 1
ATOM 647 C C . GLY A 1 86 ? 8.344 -15.891 1.634 1 98.44 86 GLY A C 1
ATOM 648 O O . GLY A 1 86 ? 9.023 -15.117 2.311 1 98.44 86 GLY A O 1
ATOM 649 N N . VAL A 1 87 ? 7.191 -15.547 1.085 1 98.75 87 VAL A N 1
ATOM 650 C CA . VAL A 1 87 ? 6.602 -14.219 1.256 1 98.75 87 VAL A CA 1
ATOM 651 C C . VAL A 1 87 ? 6.219 -14.008 2.719 1 98.75 87 VAL A C 1
ATOM 653 O O . VAL A 1 87 ? 6.492 -12.953 3.293 1 98.75 87 VAL A O 1
ATOM 656 N N . ASP A 1 88 ? 5.594 -15.023 3.303 1 98.69 88 ASP A N 1
ATOM 657 C CA . ASP A 1 88 ? 5.242 -14.953 4.719 1 98.69 88 ASP A CA 1
ATOM 658 C C . ASP A 1 88 ? 6.473 -14.68 5.578 1 98.69 88 ASP A C 1
ATOM 660 O O . ASP A 1 88 ? 6.445 -13.82 6.457 1 98.69 88 ASP A O 1
ATOM 664 N N . GLU A 1 89 ? 7.543 -15.367 5.297 1 98.31 89 GLU A N 1
ATOM 665 C CA . GLU A 1 89 ? 8.781 -15.234 6.059 1 98.31 89 GLU A CA 1
ATOM 666 C C . GLU A 1 89 ? 9.414 -13.859 5.832 1 98.31 89 GLU A C 1
ATOM 668 O O . GLU A 1 89 ? 9.797 -13.18 6.793 1 98.31 89 GLU A O 1
ATOM 673 N N . TYR A 1 90 ? 9.516 -13.461 4.613 1 98.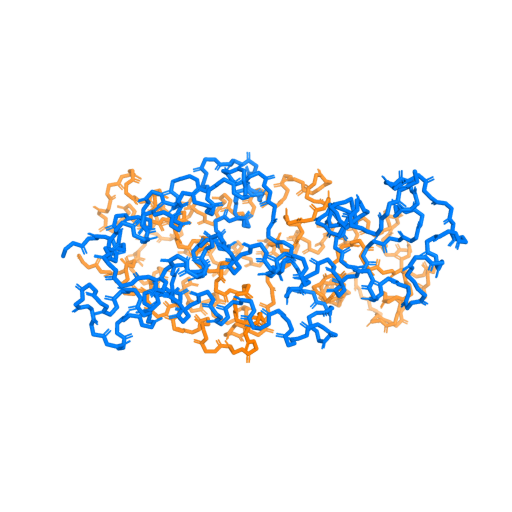31 90 TYR A N 1
ATOM 674 C CA . TYR A 1 90 ? 10.18 -12.203 4.281 1 98.31 90 TYR A CA 1
ATOM 675 C C . TYR A 1 90 ? 9.5 -11.023 4.957 1 98.31 90 TYR A C 1
ATOM 677 O O . TYR A 1 90 ? 10.164 -10.141 5.496 1 98.31 90 TYR A O 1
ATOM 685 N N . PHE A 1 91 ? 8.164 -11.078 4.914 1 98.44 91 PHE A N 1
ATOM 686 C CA . PHE A 1 91 ? 7.406 -9.945 5.434 1 98.44 91 PHE A CA 1
ATOM 687 C C . PHE A 1 91 ? 7.039 -10.164 6.895 1 98.44 91 PHE A C 1
ATOM 689 O O . PHE A 1 91 ? 6.168 -9.477 7.434 1 98.44 91 PHE A O 1
ATOM 696 N N . ARG A 1 92 ? 7.629 -11.164 7.547 1 98.06 92 ARG A N 1
ATOM 697 C CA . ARG A 1 92 ? 7.457 -11.445 8.969 1 98.06 92 ARG A CA 1
ATOM 698 C C . ARG A 1 92 ? 5.98 -11.555 9.328 1 98.06 92 ARG A C 1
ATOM 700 O O . ARG A 1 92 ? 5.523 -10.906 10.273 1 98.06 92 ARG A O 1
ATOM 707 N N . SER A 1 93 ? 5.246 -12.289 8.539 1 98.19 93 SER A N 1
ATOM 708 C CA . SER A 1 93 ? 3.826 -12.562 8.727 1 98.19 93 SER A CA 1
ATOM 709 C C . SER A 1 93 ? 3.035 -11.266 8.891 1 98.19 93 SER A C 1
ATOM 711 O O . SER A 1 93 ? 2.164 -11.164 9.758 1 98.19 93 SER A O 1
ATOM 713 N N . GLY A 1 94 ? 3.422 -10.273 8.117 1 97.75 94 GLY A N 1
ATOM 714 C CA . GLY A 1 94 ? 2.648 -9.047 8.039 1 97.75 94 GLY A CA 1
ATOM 715 C C . GLY A 1 94 ? 3.182 -7.945 8.938 1 97.75 94 GLY A C 1
ATOM 716 O O . GLY A 1 94 ? 2.609 -6.855 9 1 97.75 94 GLY A O 1
ATOM 717 N N . ARG A 1 95 ? 4.336 -8.125 9.539 1 97.06 95 ARG A N 1
ATOM 718 C CA . ARG A 1 95 ? 4.883 -7.152 10.484 1 97.06 95 ARG A CA 1
ATOM 719 C C . ARG A 1 95 ? 5.984 -6.32 9.836 1 97.06 95 ARG A C 1
ATOM 721 O O . ARG A 1 95 ? 6.57 -5.445 10.477 1 97.06 95 ARG A O 1
ATOM 728 N N . ARG A 1 96 ? 6.305 -6.578 8.578 1 96.75 96 ARG A N 1
ATOM 729 C CA . ARG A 1 96 ? 7.285 -5.832 7.789 1 96.75 96 ARG A CA 1
ATOM 730 C C . ARG A 1 96 ? 6.664 -5.301 6.504 1 96.75 96 ARG A C 1
ATOM 732 O O . ARG A 1 96 ? 6.023 -6.047 5.758 1 96.75 96 ARG A O 1
ATOM 739 N N . VAL A 1 97 ? 6.812 -4.035 6.273 1 96.94 97 VAL A N 1
ATOM 740 C CA . VAL A 1 97 ? 6.215 -3.439 5.086 1 96.94 97 VAL A CA 1
ATOM 741 C C . VAL A 1 97 ? 7.043 -3.799 3.854 1 96.94 97 VAL A C 1
ATOM 743 O O . VAL A 1 97 ? 8.227 -4.129 3.967 1 96.94 97 VAL A O 1
ATOM 746 N N . CYS A 1 98 ? 6.414 -3.799 2.758 1 98.19 98 CYS A N 1
ATOM 747 C CA . CYS A 1 98 ? 7.105 -3.928 1.48 1 98.19 98 CYS A CA 1
ATOM 748 C C . CYS A 1 98 ? 7.727 -2.602 1.061 1 98.19 98 CYS A C 1
ATOM 750 O O . CYS A 1 98 ? 7.023 -1.691 0.624 1 98.19 98 CYS 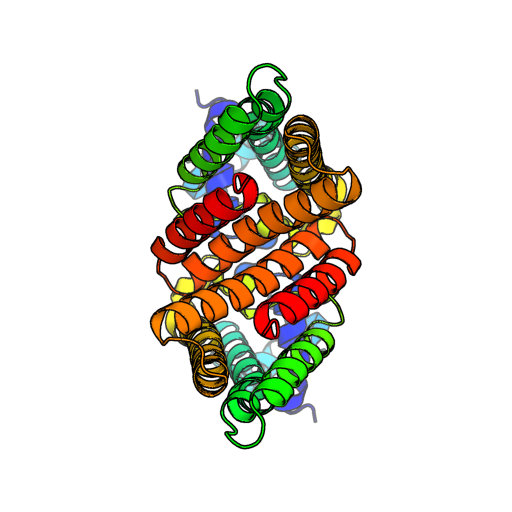A O 1
ATOM 752 N N . LEU A 1 99 ? 9.023 -2.465 1.125 1 97.81 99 LEU A N 1
ATOM 753 C CA . LEU A 1 99 ? 9.695 -1.208 0.812 1 97.81 99 LEU A CA 1
ATOM 754 C C . LEU A 1 99 ? 9.438 -0.799 -0.634 1 97.81 99 LEU A C 1
ATOM 756 O O . LEU A 1 99 ? 9.211 0.379 -0.919 1 97.81 99 LEU A O 1
ATOM 760 N N . VAL A 1 100 ? 9.484 -1.769 -1.534 1 98.25 100 VAL A N 1
ATOM 761 C CA . VAL A 1 100 ? 9.266 -1.465 -2.945 1 98.25 100 VAL A CA 1
ATOM 762 C C . VAL A 1 100 ? 7.863 -0.9 -3.141 1 98.25 100 VAL A C 1
ATOM 764 O O . VAL A 1 100 ? 7.668 0.052 -3.9 1 98.25 100 VAL A O 1
ATOM 767 N N . GLY A 1 101 ? 6.887 -1.479 -2.408 1 97.31 101 GLY A N 1
ATOM 768 C CA . GLY A 1 101 ? 5.527 -0.957 -2.42 1 97.31 101 GLY A CA 1
ATOM 769 C C . GLY A 1 101 ? 5.426 0.449 -1.857 1 97.31 101 GLY A C 1
ATOM 770 O O . GLY A 1 101 ? 4.707 1.29 -2.4 1 97.31 101 GLY A O 1
ATOM 771 N N . VAL A 1 102 ? 6.152 0.698 -0.78 1 95.75 102 VAL A N 1
ATOM 772 C CA . VAL A 1 102 ? 6.168 2.018 -0.157 1 95.75 102 VAL A CA 1
ATOM 773 C C . VAL A 1 102 ? 6.742 3.043 -1.133 1 95.75 102 VAL A C 1
ATOM 775 O O . VAL A 1 102 ? 6.176 4.125 -1.309 1 95.75 102 VAL A O 1
ATOM 778 N N . ILE A 1 103 ? 7.859 2.693 -1.826 1 95.81 103 ILE A N 1
ATOM 779 C CA . ILE A 1 103 ? 8.492 3.586 -2.791 1 95.81 103 ILE A CA 1
ATOM 780 C C . ILE A 1 103 ? 7.535 3.844 -3.955 1 95.81 103 ILE A C 1
ATOM 782 O O . ILE A 1 103 ? 7.43 4.973 -4.441 1 95.81 103 ILE A O 1
ATOM 786 N N . ALA A 1 104 ? 6.801 2.838 -4.34 1 95.94 104 ALA A N 1
ATOM 787 C CA . ALA A 1 104 ? 5.863 2.936 -5.453 1 95.94 104 ALA A CA 1
ATOM 788 C C . ALA A 1 104 ? 4.781 3.971 -5.172 1 95.94 104 ALA A C 1
ATOM 790 O O . ALA A 1 104 ? 4.297 4.641 -6.09 1 95.94 104 ALA A O 1
ATOM 791 N N . LEU A 1 105 ? 4.426 4.148 -3.953 1 94.88 105 LEU A N 1
ATOM 792 C CA . LEU A 1 105 ? 3.311 5.012 -3.582 1 94.88 105 LEU A CA 1
ATOM 793 C C . LEU A 1 105 ? 3.756 6.469 -3.492 1 94.88 105 LEU A C 1
ATOM 795 O O . LEU A 1 105 ? 2.922 7.379 -3.494 1 94.88 105 LEU A O 1
ATOM 799 N N . GLY A 1 106 ? 5.027 6.68 -3.398 1 90.94 106 GLY A 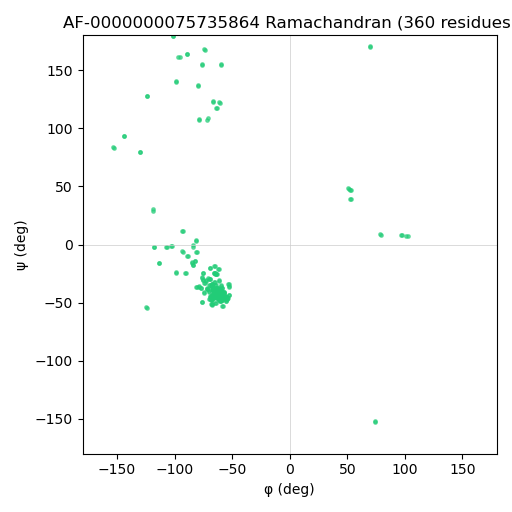N 1
ATOM 800 C CA . GLY A 1 106 ? 5.527 8.031 -3.225 1 90.94 106 GLY A CA 1
ATOM 801 C C . GLY A 1 106 ? 6.066 8.641 -4.508 1 90.94 106 GLY A C 1
ATOM 802 O O . GLY A 1 106 ? 6.043 8 -5.559 1 90.94 106 GLY A O 1
ATOM 803 N N . HIS A 1 107 ? 6.496 9.836 -4.371 1 88.44 107 HIS A N 1
ATOM 804 C CA . HIS A 1 107 ? 7.066 10.57 -5.496 1 88.44 107 HIS A CA 1
ATOM 805 C C . HIS A 1 107 ? 8.359 9.914 -5.98 1 88.44 107 HIS A C 1
ATOM 807 O O . HIS A 1 107 ? 8.734 10.062 -7.148 1 88.44 107 HIS A O 1
ATOM 813 N N . ALA A 1 108 ? 8.992 9.195 -5.125 1 87.69 108 ALA A N 1
ATOM 814 C CA . ALA A 1 108 ? 10.25 8.531 -5.438 1 87.69 108 ALA A CA 1
ATOM 815 C C . ALA A 1 108 ? 10.062 7.457 -6.5 1 87.69 108 ALA A C 1
ATOM 817 O O . ALA A 1 108 ? 11.023 6.996 -7.109 1 87.69 108 ALA A O 1
ATOM 818 N N . ARG A 1 109 ? 8.812 7.043 -6.68 1 87.62 109 ARG A N 1
ATOM 819 C CA . ARG A 1 109 ? 8.516 6.059 -7.715 1 87.62 109 ARG A CA 1
ATOM 820 C C . ARG A 1 109 ? 9.062 6.5 -9.07 1 87.62 109 ARG A C 1
ATOM 822 O O . ARG A 1 109 ? 9.562 5.68 -9.836 1 87.62 109 ARG A O 1
ATOM 829 N N . ASP A 1 110 ? 9.023 7.781 -9.352 1 91.5 110 ASP A N 1
ATOM 830 C CA . ASP A 1 110 ? 9.492 8.266 -10.648 1 91.5 110 ASP A CA 1
ATOM 831 C C . ASP A 1 110 ? 11 8.102 -10.781 1 91.5 110 ASP A C 1
ATOM 833 O O . ASP A 1 110 ? 11.5 7.758 -11.859 1 91.5 110 ASP A O 1
ATOM 837 N N . GLU A 1 111 ? 11.695 8.281 -9.695 1 93.5 111 GLU A N 1
ATOM 838 C CA . GLU A 1 111 ? 13.148 8.141 -9.68 1 93.5 111 GLU A CA 1
ATOM 839 C C . GLU A 1 111 ? 13.562 6.676 -9.789 1 93.5 111 GLU A C 1
ATOM 841 O O . GLU A 1 111 ? 14.609 6.359 -10.352 1 93.5 111 GLU A O 1
ATOM 846 N N . PHE A 1 112 ? 12.75 5.855 -9.273 1 97.56 112 PHE A N 1
ATOM 847 C CA . PHE A 1 112 ? 13.078 4.434 -9.227 1 97.56 112 PHE A CA 1
ATOM 848 C C . PHE A 1 112 ? 12.07 3.617 -10.016 1 97.56 112 PHE A C 1
ATOM 850 O O . PHE A 1 112 ? 11.781 2.467 -9.672 1 97.56 112 PHE A O 1
ATOM 857 N N . ALA A 1 113 ? 11.523 4.211 -11.023 1 97.31 113 ALA A N 1
ATOM 858 C CA . ALA A 1 113 ? 10.414 3.623 -11.766 1 97.31 113 ALA A CA 1
ATOM 859 C C . ALA A 1 113 ? 10.773 2.236 -12.289 1 97.31 113 ALA A C 1
ATOM 861 O O . ALA A 1 113 ? 10.016 1.281 -12.117 1 97.31 113 ALA A O 1
ATOM 862 N N . ALA A 1 114 ? 11.898 2.094 -12.875 1 97.75 114 ALA A N 1
ATOM 863 C CA . ALA A 1 114 ? 12.266 0.851 -13.547 1 97.75 114 ALA A CA 1
ATOM 864 C C . ALA A 1 114 ? 12.453 -0.283 -12.539 1 97.75 114 ALA A C 1
ATOM 866 O O . ALA A 1 114 ? 11.82 -1.337 -12.664 1 97.75 114 ALA A O 1
ATOM 867 N N . PRO A 1 115 ? 13.289 -0.028 -11.469 1 98.06 115 PRO A N 1
ATOM 868 C CA . PRO A 1 115 ? 13.453 -1.139 -10.523 1 98.06 115 PRO A CA 1
ATOM 869 C C . PRO A 1 115 ? 12.164 -1.493 -9.797 1 98.06 115 PRO A C 1
ATOM 871 O O . PRO A 1 115 ? 11.922 -2.664 -9.492 1 98.06 115 PRO A O 1
ATOM 874 N N . VAL A 1 116 ? 11.336 -0.57 -9.547 1 98.44 116 VAL A N 1
ATOM 875 C CA . VAL A 1 116 ? 10.055 -0.822 -8.891 1 98.44 116 VAL A CA 1
ATOM 876 C C . VAL A 1 116 ? 9.156 -1.636 -9.812 1 98.44 116 VAL A C 1
ATOM 878 O O . VAL A 1 116 ? 8.625 -2.678 -9.414 1 98.44 116 VAL A O 1
ATOM 881 N N . ASN A 1 117 ? 9.008 -1.151 -11.031 1 98.56 117 ASN A N 1
ATOM 882 C CA . ASN A 1 117 ? 8.188 -1.858 -12.008 1 98.56 117 ASN A CA 1
ATOM 883 C C . ASN A 1 117 ? 8.695 -3.279 -12.242 1 98.56 117 ASN A C 1
ATOM 885 O O . ASN A 1 117 ? 7.906 -4.227 -12.266 1 98.56 117 ASN A O 1
ATOM 889 N N . ASP A 1 118 ? 9.953 -3.457 -12.398 1 98.38 118 ASP A N 1
ATOM 890 C CA . ASP A 1 118 ? 10.57 -4.746 -12.711 1 98.38 118 ASP A CA 1
ATOM 891 C C . ASP A 1 118 ? 10.328 -5.75 -11.586 1 98.38 118 ASP A C 1
ATOM 893 O O . ASP A 1 118 ? 10.078 -6.93 -11.844 1 98.38 118 ASP A O 1
ATOM 897 N N . TYR A 1 119 ? 10.453 -5.297 -10.383 1 98.69 119 TYR A N 1
ATOM 898 C CA . TYR A 1 119 ? 10.219 -6.133 -9.211 1 98.69 119 TYR A CA 1
ATOM 899 C C . TYR A 1 119 ? 8.836 -6.766 -9.25 1 98.69 119 TYR A C 1
ATOM 901 O O . TYR A 1 119 ? 8.695 -7.984 -9.133 1 98.69 119 TYR A O 1
ATOM 909 N N . PHE A 1 120 ? 7.824 -6.016 -9.5 1 98.81 120 PHE A N 1
ATOM 910 C CA . PHE A 1 120 ? 6.457 -6.512 -9.484 1 98.81 120 PHE A CA 1
ATOM 911 C C . PHE A 1 120 ? 6.137 -7.262 -10.773 1 98.81 120 PHE A C 1
ATOM 913 O O . PHE A 1 120 ? 5.402 -8.258 -10.758 1 98.81 120 PHE A O 1
ATOM 920 N N . ALA A 1 121 ? 6.676 -6.797 -11.891 1 98.69 121 ALA A N 1
ATOM 921 C CA . ALA A 1 121 ? 6.469 -7.477 -13.164 1 98.69 121 ALA A CA 1
ATOM 922 C C . ALA A 1 121 ? 7.023 -8.898 -13.125 1 98.69 121 ALA A C 1
ATOM 924 O O . ALA A 1 121 ? 6.348 -9.844 -13.539 1 98.69 121 ALA A O 1
ATOM 925 N N . ARG A 1 122 ? 8.195 -9.008 -12.633 1 98.56 122 ARG A N 1
ATOM 926 C CA . ARG A 1 122 ? 8.828 -10.32 -12.562 1 98.56 122 ARG A CA 1
ATOM 927 C C . ARG A 1 122 ? 8.07 -11.242 -11.609 1 98.56 122 ARG A C 1
ATOM 929 O O . ARG A 1 122 ? 7.949 -12.445 -11.867 1 98.56 122 ARG A O 1
ATOM 936 N N . TRP A 1 123 ? 7.598 -10.68 -10.516 1 98.75 123 TRP A N 1
ATOM 937 C CA . TRP A 1 123 ? 6.777 -11.445 -9.586 1 98.75 123 TRP A CA 1
ATOM 938 C C . TRP A 1 123 ? 5.535 -11.992 -10.281 1 98.75 123 TRP A C 1
ATOM 940 O O . TRP A 1 123 ? 5.293 -13.203 -10.273 1 98.75 123 TRP A O 1
ATOM 950 N N . GLN A 1 124 ? 4.789 -11.125 -10.938 1 98.75 124 GLN A N 1
ATOM 951 C CA . GLN A 1 124 ? 3.57 -11.508 -11.641 1 98.75 124 GLN A CA 1
ATOM 952 C C . GLN A 1 124 ? 3.867 -12.523 -12.742 1 98.75 124 GLN A C 1
ATOM 954 O O . GLN A 1 124 ? 3.168 -13.531 -12.875 1 98.75 124 GLN A O 1
ATOM 959 N N . ASP A 1 125 ? 4.93 -12.234 -13.516 1 98.56 125 ASP A N 1
ATOM 960 C CA . ASP A 1 125 ? 5.27 -13.102 -14.641 1 98.56 125 ASP A CA 1
ATOM 961 C C . ASP A 1 125 ? 5.672 -14.492 -14.164 1 98.56 125 ASP A C 1
ATOM 963 O O . ASP A 1 125 ? 5.277 -15.5 -14.758 1 98.56 125 ASP A O 1
ATOM 967 N N . SER A 1 126 ? 6.492 -14.516 -13.141 1 98.62 126 SER A N 1
ATOM 968 C CA . SER A 1 126 ? 6.949 -15.797 -12.617 1 98.62 126 SER A CA 1
ATOM 969 C C . SER A 1 126 ? 5.781 -16.609 -12.07 1 98.62 126 SER A C 1
ATOM 971 O O . SER A 1 126 ? 5.68 -17.812 -12.328 1 98.62 126 SER A O 1
ATOM 973 N N . LEU A 1 127 ? 4.891 -15.992 -11.305 1 98.62 127 LEU A N 1
ATOM 974 C CA . LEU A 1 127 ? 3.729 -16.688 -10.766 1 98.62 127 LEU A CA 1
ATOM 975 C C . LEU A 1 127 ? 2.789 -17.125 -11.883 1 98.62 127 LEU A C 1
ATOM 977 O O . LEU A 1 127 ? 2.264 -18.234 -11.852 1 98.62 127 LEU A O 1
ATOM 981 N N . ALA A 1 128 ? 2.564 -16.234 -12.883 1 98.38 128 ALA A N 1
ATOM 982 C CA . ALA A 1 128 ? 1.711 -16.578 -14.008 1 98.38 128 ALA A CA 1
ATOM 983 C C . ALA A 1 128 ? 2.254 -17.812 -14.742 1 98.38 128 ALA A C 1
ATOM 985 O O . ALA A 1 128 ? 1.492 -18.688 -15.133 1 98.38 128 ALA A O 1
ATOM 986 N N . ALA A 1 129 ? 3.543 -17.828 -14.93 1 97.94 129 ALA A N 1
ATOM 987 C CA . ALA A 1 129 ? 4.168 -18.969 -15.602 1 97.94 129 ALA A CA 1
ATOM 988 C C . ALA A 1 129 ? 3.947 -20.25 -14.82 1 97.94 129 ALA A C 1
ATOM 990 O O . ALA A 1 129 ? 3.656 -21.297 -15.406 1 97.94 129 ALA A O 1
ATOM 991 N N . ALA A 1 130 ? 4.078 -20.188 -13.508 1 98.12 130 ALA A N 1
ATOM 992 C CA . ALA A 1 130 ? 3.838 -21.359 -12.664 1 98.12 130 ALA A CA 1
ATOM 993 C C . ALA A 1 130 ? 2.387 -21.812 -12.766 1 98.12 130 ALA A C 1
ATOM 995 O O . ALA A 1 130 ? 2.111 -23 -12.867 1 98.12 130 ALA A O 1
ATOM 996 N N . LEU A 1 131 ? 1.456 -20.859 -12.75 1 97.88 131 LEU A N 1
ATOM 997 C CA . LEU A 1 131 ? 0.035 -21.188 -12.844 1 97.88 131 LEU A CA 1
ATOM 998 C C . LEU A 1 131 ? -0.293 -21.828 -14.188 1 97.88 131 LEU A C 1
ATOM 1000 O O . LEU A 1 131 ? -1.095 -22.766 -14.25 1 97.88 131 LEU A O 1
ATOM 1004 N N . ARG A 1 132 ? 0.343 -21.328 -15.219 1 97.5 132 ARG A N 1
ATOM 1005 C CA . ARG A 1 132 ? 0.135 -21.922 -16.531 1 97.5 132 ARG A CA 1
ATOM 1006 C C . ARG A 1 132 ? 0.597 -23.375 -16.547 1 97.5 132 ARG A C 1
ATOM 1008 O O . ARG A 1 132 ? -0.043 -24.234 -17.172 1 97.5 132 ARG A O 1
ATOM 1015 N N . ARG A 1 133 ? 1.622 -23.672 -15.898 1 96.75 133 ARG A N 1
ATOM 1016 C CA . ARG A 1 133 ? 2.125 -25.031 -15.828 1 96.75 133 ARG A CA 1
ATOM 1017 C C . ARG A 1 133 ? 1.19 -25.922 -15.008 1 96.75 133 ARG A C 1
ATOM 1019 O O . ARG A 1 133 ? 1.247 -27.156 -15.109 1 96.75 133 ARG A O 1
ATOM 1026 N N . CYS A 1 134 ? 0.372 -25.344 -14.203 1 96 134 CYS A N 1
ATOM 1027 C CA . CYS A 1 134 ? -0.646 -26.078 -13.469 1 96 134 CYS A CA 1
ATOM 1028 C C . CYS A 1 134 ? -1.898 -26.281 -14.312 1 96 134 CYS A C 1
ATOM 1030 O O . CYS A 1 134 ? -2.904 -26.797 -13.82 1 96 134 CYS A O 1
ATOM 1032 N N . GLY A 1 135 ? -1.907 -25.75 -15.531 1 95.81 135 GLY A N 1
ATOM 1033 C CA . GLY A 1 135 ? -3.027 -25.969 -16.422 1 95.81 135 GLY A CA 1
ATOM 1034 C C . GLY A 1 135 ? -3.967 -24.781 -16.516 1 95.81 135 GLY A C 1
ATOM 1035 O O . GLY A 1 135 ? -5.023 -24.875 -17.141 1 95.81 135 GLY A O 1
ATOM 1036 N N . VAL A 1 136 ? -3.588 -23.719 -15.93 1 97.06 136 VAL A N 1
ATOM 1037 C CA . VAL A 1 136 ? -4.398 -22.516 -15.992 1 97.06 136 VAL A CA 1
ATOM 1038 C C . VAL A 1 136 ? -4.18 -21.812 -17.328 1 97.06 136 VAL A C 1
ATOM 1040 O O . VAL A 1 136 ? -3.051 -21.734 -17.812 1 97.06 136 VAL A O 1
ATOM 1043 N N . SER A 1 137 ? -5.305 -21.328 -17.953 1 98 137 SER A N 1
ATOM 1044 C CA . SER A 1 137 ? -5.168 -20.625 -19.219 1 98 137 SER A CA 1
ATOM 1045 C C . SER A 1 137 ? -4.285 -19.391 -19.062 1 98 137 SER A C 1
ATOM 1047 O O . SER A 1 137 ? -4.172 -18.828 -17.969 1 98 137 SER A O 1
ATOM 1049 N N . ALA A 1 138 ? -3.631 -18.891 -20.109 1 97.94 138 ALA A N 1
ATOM 1050 C CA . ALA A 1 138 ? -2.709 -17.766 -20.078 1 97.94 138 ALA A CA 1
ATOM 1051 C C . ALA A 1 138 ? -3.389 -16.516 -19.516 1 97.94 138 ALA A C 1
ATOM 1053 O O . ALA A 1 138 ? -2.834 -15.836 -18.656 1 97.94 138 ALA A O 1
ATOM 1054 N N . ALA A 1 139 ? -4.562 -16.281 -19.969 1 97.69 139 ALA A N 1
ATOM 1055 C CA . ALA A 1 139 ? -5.285 -15.094 -19.531 1 97.69 139 ALA A CA 1
ATOM 1056 C C . ALA A 1 139 ? -5.645 -15.172 -18.062 1 97.69 139 ALA A C 1
ATOM 1058 O O . ALA A 1 139 ? -5.465 -14.211 -17.312 1 97.69 139 ALA A O 1
ATOM 1059 N N . ALA A 1 140 ? -6.137 -16.328 -17.672 1 97.19 140 ALA A N 1
ATOM 1060 C CA . ALA A 1 140 ? -6.492 -16.531 -16.266 1 97.19 140 ALA A CA 1
ATOM 1061 C C . ALA A 1 140 ? -5.254 -16.469 -15.375 1 97.19 140 ALA A C 1
ATOM 1063 O O . ALA A 1 140 ? -5.309 -15.953 -14.258 1 97.19 140 ALA A O 1
ATOM 1064 N N . ALA A 1 141 ? -4.125 -17.031 -15.875 1 98.19 141 ALA A N 1
ATOM 1065 C CA . ALA A 1 141 ? -2.879 -17.047 -15.109 1 98.19 141 ALA A CA 1
ATOM 1066 C C . ALA A 1 141 ? -2.381 -15.625 -14.859 1 98.19 141 ALA A C 1
ATOM 1068 O O . ALA A 1 141 ? -1.941 -15.297 -13.758 1 98.19 141 ALA A O 1
ATOM 1069 N N . ARG A 1 142 ? -2.467 -14.797 -15.867 1 98.06 142 ARG A N 1
ATOM 1070 C CA . ARG A 1 142 ? -2.057 -13.398 -15.734 1 98.06 142 ARG A CA 1
ATOM 1071 C C . ARG A 1 142 ? -2.934 -12.664 -14.727 1 98.06 142 ARG A C 1
ATOM 1073 O O . ARG A 1 142 ? -2.43 -11.922 -13.883 1 98.06 142 ARG A O 1
ATOM 1080 N N . ARG A 1 143 ? -4.191 -12.93 -14.789 1 97.38 143 ARG A N 1
ATOM 1081 C CA . ARG A 1 143 ? -5.133 -12.281 -13.883 1 97.38 143 ARG A CA 1
ATOM 1082 C C . ARG A 1 143 ? -4.934 -12.758 -12.445 1 97.38 143 ARG A C 1
ATOM 1084 O O . ARG A 1 143 ? -4.926 -11.953 -11.516 1 97.38 143 ARG A O 1
ATOM 1091 N N . ARG A 1 144 ? -4.781 -14.039 -12.289 1 97.81 144 ARG A N 1
ATOM 1092 C CA . ARG A 1 144 ? -4.598 -14.609 -10.953 1 97.81 144 ARG A CA 1
ATOM 1093 C C . ARG A 1 144 ? -3.279 -14.148 -10.344 1 97.81 144 ARG A C 1
ATOM 1095 O O . ARG A 1 144 ? -3.199 -13.914 -9.133 1 97.81 144 ARG A O 1
ATOM 1102 N N . ALA A 1 145 ? -2.236 -14.055 -11.148 1 98.69 145 ALA A N 1
ATOM 1103 C CA . ALA A 1 145 ? -0.941 -13.578 -10.664 1 98.69 145 ALA A CA 1
ATOM 1104 C C . ALA A 1 145 ? -1.021 -12.117 -10.234 1 98.69 145 ALA A C 1
ATOM 1106 O O . ALA A 1 145 ? -0.49 -11.75 -9.18 1 98.69 145 ALA A O 1
ATOM 1107 N N . GLU A 1 146 ? -1.653 -11.297 -11.055 1 98.69 146 GLU A N 1
ATOM 1108 C CA . GLU A 1 146 ? -1.86 -9.898 -10.695 1 98.69 146 GLU A CA 1
ATOM 1109 C C . GLU A 1 146 ? -2.65 -9.766 -9.398 1 98.69 146 GLU A C 1
ATOM 1111 O O . GLU A 1 146 ? -2.271 -9 -8.508 1 98.69 146 GLU A O 1
ATOM 1116 N N . ASP A 1 147 ? -3.666 -10.555 -9.281 1 98.12 147 ASP A N 1
ATOM 1117 C CA . ASP A 1 147 ? -4.508 -10.539 -8.086 1 98.12 147 ASP A CA 1
ATOM 1118 C C . ASP A 1 147 ? -3.723 -10.969 -6.855 1 98.12 147 ASP A C 1
ATOM 1120 O O . ASP A 1 147 ? -3.916 -10.43 -5.766 1 98.12 147 ASP A O 1
ATOM 1124 N N . ALA A 1 148 ? -2.891 -11.969 -7.02 1 98.69 148 ALA A N 1
ATOM 1125 C CA . ALA A 1 148 ? -2.096 -12.461 -5.902 1 98.69 148 ALA A CA 1
ATOM 1126 C C . ALA A 1 148 ? -1.15 -11.375 -5.379 1 98.69 148 ALA A C 1
ATOM 1128 O O . ALA A 1 148 ? -1.084 -11.133 -4.176 1 98.69 148 ALA A O 1
ATOM 1129 N N . VAL A 1 149 ? -0.48 -10.742 -6.301 1 98.81 149 VAL A N 1
ATOM 1130 C CA . VAL A 1 149 ? 0.512 -9.742 -5.918 1 98.81 149 VAL A CA 1
ATOM 1131 C C . VAL A 1 149 ? -0.182 -8.539 -5.277 1 98.81 149 VAL A C 1
ATOM 1133 O O . VAL A 1 149 ? 0.255 -8.047 -4.234 1 98.81 149 VAL A O 1
ATOM 1136 N N . LEU A 1 150 ? -1.318 -8.078 -5.867 1 98.81 150 LEU A N 1
ATOM 1137 C CA . LEU A 1 150 ? -1.997 -6.934 -5.266 1 98.81 150 LEU A CA 1
ATOM 1138 C C . LEU A 1 150 ? -2.633 -7.32 -3.932 1 98.81 150 LEU A C 1
ATOM 1140 O O . LEU A 1 150 ? -2.707 -6.5 -3.016 1 98.81 150 LEU A O 1
ATOM 1144 N N . SER A 1 151 ? -3.055 -8.609 -3.758 1 98.75 151 SER A N 1
ATOM 1145 C CA . SER A 1 151 ? -3.59 -9.062 -2.479 1 98.75 151 SER A CA 1
ATOM 1146 C C . SER A 1 151 ? -2.523 -9.031 -1.389 1 98.75 151 SER A C 1
ATOM 1148 O O . SER A 1 151 ? -2.793 -8.602 -0.263 1 98.75 151 SER A O 1
ATOM 1150 N N . ILE A 1 152 ? -1.341 -9.438 -1.734 1 98.88 152 ILE A N 1
ATOM 1151 C CA . ILE A 1 152 ? -0.235 -9.422 -0.784 1 98.88 152 ILE A CA 1
ATOM 1152 C C . ILE A 1 152 ? 0.082 -7.977 -0.393 1 98.88 152 ILE A C 1
ATOM 1154 O O . ILE A 1 152 ? 0.198 -7.66 0.794 1 98.88 152 ILE A O 1
ATOM 1158 N N . GLN A 1 153 ? 0.238 -7.125 -1.354 1 98.81 153 GLN A N 1
ATOM 1159 C CA . GLN A 1 153 ? 0.529 -5.719 -1.083 1 98.81 153 GLN A CA 1
ATOM 1160 C C . GLN A 1 153 ? -0.576 -5.078 -0.248 1 98.81 153 GLN A C 1
ATOM 1162 O O . GLN A 1 153 ? -0.297 -4.336 0.694 1 98.81 153 GLN A O 1
ATOM 1167 N N . GLY A 1 154 ? -1.86 -5.363 -0.588 1 98.88 154 GLY A N 1
ATOM 1168 C CA . GLY A 1 154 ? -2.984 -4.836 0.168 1 98.88 154 GLY A CA 1
ATOM 1169 C C . GLY A 1 154 ? -3.053 -5.367 1.587 1 98.88 154 GLY A C 1
ATOM 1170 O O . GLY A 1 154 ? -3.426 -4.641 2.51 1 98.88 154 GLY A O 1
ATOM 1171 N N . ALA A 1 155 ? -2.727 -6.645 1.755 1 98.94 155 ALA A N 1
ATOM 1172 C CA . ALA A 1 155 ? -2.699 -7.242 3.086 1 98.94 155 ALA A CA 1
ATOM 1173 C C . ALA A 1 155 ? -1.651 -6.57 3.969 1 98.94 155 ALA A C 1
ATOM 1175 O O . ALA A 1 155 ? -1.868 -6.387 5.168 1 98.94 155 ALA A O 1
ATOM 1176 N N . LEU A 1 156 ? -0.53 -6.234 3.371 1 98.69 156 LEU A N 1
ATOM 1177 C CA . LEU A 1 156 ? 0.511 -5.539 4.121 1 98.69 156 LEU A CA 1
ATOM 1178 C C . LEU A 1 156 ? 0.029 -4.16 4.566 1 98.69 156 LEU A C 1
ATOM 1180 O O . LEU A 1 156 ? 0.24 -3.768 5.715 1 98.69 156 LEU A O 1
ATOM 1184 N N . VAL A 1 157 ? -0.65 -3.41 3.693 1 98.56 157 VAL A N 1
ATOM 1185 C CA . VAL A 1 157 ? -1.193 -2.098 4.027 1 98.56 157 VAL A CA 1
ATOM 1186 C C . VAL A 1 157 ? -2.203 -2.23 5.168 1 98.56 157 VAL A C 1
ATOM 1188 O O . VAL A 1 157 ? -2.119 -1.513 6.164 1 98.56 157 VAL A O 1
ATOM 1191 N N . LEU A 1 158 ? -3.074 -3.154 5.02 1 98.75 158 LEU A N 1
ATOM 1192 C CA . LEU A 1 158 ? -4.176 -3.273 5.969 1 98.75 158 LEU A CA 1
ATOM 1193 C C . LEU A 1 158 ? -3.678 -3.797 7.316 1 98.75 158 LEU A C 1
ATOM 1195 O O . LEU A 1 158 ? -4.188 -3.4 8.367 1 98.75 158 LEU A O 1
ATOM 1199 N N . ALA A 1 159 ? -2.729 -4.742 7.293 1 98.56 159 ALA A N 1
ATOM 1200 C CA . ALA A 1 159 ? -2.152 -5.246 8.539 1 98.56 159 ALA A CA 1
ATOM 1201 C C . ALA A 1 159 ? -1.555 -4.109 9.367 1 98.56 159 ALA A C 1
ATOM 1203 O O . ALA A 1 159 ? -1.77 -4.039 10.578 1 98.56 159 ALA A O 1
ATOM 1204 N N . ARG A 1 160 ? -0.882 -3.213 8.695 1 97.12 160 ARG A N 1
ATOM 1205 C CA . ARG A 1 160 ? -0.298 -2.049 9.359 1 97.12 160 ARG A CA 1
ATOM 1206 C C . ARG A 1 160 ? -1.382 -1.081 9.82 1 97.12 160 ARG A C 1
ATOM 1208 O O . ARG A 1 160 ? -1.353 -0.608 10.961 1 97.12 160 ARG A O 1
ATOM 1215 N N . ALA A 1 161 ? -2.305 -0.796 8.969 1 97.88 161 ALA A N 1
ATOM 1216 C CA . ALA A 1 161 ? -3.361 0.174 9.242 1 97.88 161 ALA A CA 1
ATOM 1217 C C . ALA A 1 161 ? -4.191 -0.25 10.453 1 97.88 161 ALA A C 1
ATOM 1219 O O . ALA A 1 161 ? -4.574 0.585 11.273 1 97.88 161 ALA A O 1
ATOM 1220 N N . ARG A 1 162 ? -4.398 -1.546 10.492 1 98.31 162 ARG A N 1
ATOM 1221 C CA . ARG A 1 162 ? -5.266 -2.088 11.539 1 98.31 162 ARG A CA 1
ATOM 1222 C C . ARG A 1 162 ? -4.453 -2.514 12.758 1 98.31 162 ARG A C 1
ATOM 1224 O O . ARG A 1 162 ? -5.02 -2.893 13.781 1 98.31 162 ARG A O 1
ATOM 1231 N N . ASP A 1 163 ? -3.16 -2.475 12.688 1 97 163 ASP A N 1
ATOM 1232 C CA . ASP A 1 163 ? -2.258 -2.998 13.711 1 97 163 ASP A CA 1
ATOM 1233 C C . ASP A 1 163 ? -2.617 -4.434 14.078 1 97 163 ASP A C 1
ATOM 1235 O O . ASP A 1 163 ? -2.787 -4.758 15.258 1 97 163 ASP A O 1
ATOM 1239 N N . ASP A 1 164 ? -2.799 -5.199 13.086 1 98.12 164 ASP A N 1
ATOM 1240 C CA . ASP A 1 164 ? -3.211 -6.598 13.211 1 98.12 164 ASP A CA 1
ATOM 1241 C C . ASP A 1 164 ? -2.539 -7.465 12.148 1 98.12 164 ASP A C 1
ATOM 1243 O O . ASP A 1 164 ? -3.074 -7.637 11.055 1 98.12 164 ASP A O 1
ATOM 1247 N N . ALA A 1 165 ? -1.394 -8.055 12.516 1 98.06 165 ALA A N 1
ATOM 1248 C CA . ALA A 1 165 ? -0.595 -8.852 11.594 1 98.06 165 ALA A CA 1
ATOM 1249 C C . ALA A 1 165 ? -1.38 -10.062 11.094 1 98.06 165 ALA A C 1
ATOM 1251 O O . ALA A 1 165 ? -1.06 -10.625 10.047 1 98.06 165 ALA A O 1
ATOM 1252 N N . ALA A 1 166 ? -2.439 -10.508 11.805 1 98.44 166 ALA A N 1
ATOM 1253 C CA . ALA A 1 166 ? -3.223 -11.68 11.422 1 98.44 166 ALA A CA 1
ATOM 1254 C C . ALA A 1 166 ? -3.971 -11.438 10.117 1 98.44 166 ALA A C 1
ATOM 1256 O O . ALA A 1 166 ? -4.379 -12.391 9.438 1 98.44 166 ALA A O 1
ATOM 1257 N N . VAL A 1 167 ? -4.238 -10.156 9.805 1 98.69 167 VAL A N 1
ATOM 1258 C CA . VAL A 1 167 ? -4.84 -9.812 8.523 1 98.69 167 VAL A CA 1
ATOM 1259 C C . VAL A 1 167 ? -4.016 -10.422 7.387 1 98.69 167 VAL A C 1
ATOM 1261 O O . VAL A 1 167 ? -4.57 -10.992 6.445 1 98.69 167 VAL A O 1
ATOM 1264 N N . PHE A 1 168 ? -2.672 -10.305 7.508 1 98.88 168 PHE A N 1
ATOM 1265 C CA . PHE A 1 168 ? -1.774 -10.797 6.469 1 98.88 168 PHE A CA 1
ATOM 1266 C C . PHE A 1 168 ? -1.817 -12.312 6.387 1 98.88 168 PHE A C 1
ATOM 1268 O O . PHE A 1 168 ? -1.911 -12.883 5.297 1 98.88 168 PHE A O 1
ATOM 1275 N N . THR A 1 169 ? -1.787 -12.953 7.496 1 98.25 169 THR A N 1
ATOM 1276 C CA . THR A 1 169 ? -1.787 -14.414 7.543 1 98.25 169 THR A CA 1
ATOM 1277 C C . THR A 1 169 ? -3.09 -14.969 6.973 1 98.25 169 THR A C 1
ATOM 1279 O O . THR A 1 169 ? -3.078 -15.961 6.242 1 98.25 169 THR A O 1
ATOM 1282 N N . ARG A 1 170 ? -4.18 -14.328 7.312 1 98.06 170 ARG A N 1
ATOM 1283 C CA . ARG A 1 170 ? -5.465 -14.742 6.762 1 98.06 170 ARG A CA 1
ATOM 1284 C C . ARG A 1 170 ? -5.496 -14.562 5.25 1 98.06 170 ARG A C 1
ATOM 1286 O O . ARG A 1 170 ? -5.969 -15.438 4.523 1 98.06 170 ARG A O 1
ATOM 1293 N N . ALA A 1 171 ? -4.961 -13.43 4.785 1 98.5 171 ALA A N 1
ATOM 1294 C CA . ALA A 1 171 ? -4.938 -13.156 3.352 1 98.5 171 ALA A CA 1
ATOM 1295 C C . ALA A 1 171 ? -4.102 -14.195 2.607 1 98.5 171 ALA A C 1
ATOM 1297 O O . ALA A 1 171 ? -4.488 -14.656 1.532 1 98.5 171 ALA A O 1
ATOM 1298 N N . LEU A 1 172 ? -2.928 -14.547 3.193 1 98.38 172 LEU A N 1
ATOM 1299 C CA . LEU A 1 172 ? -2.07 -15.539 2.553 1 98.38 172 LEU A CA 1
ATOM 1300 C C . LEU A 1 172 ? -2.754 -16.906 2.51 1 98.38 172 LEU A C 1
ATOM 1302 O O . LEU A 1 172 ? -2.609 -17.641 1.534 1 98.38 172 LEU A O 1
ATOM 1306 N N . SER A 1 173 ? -3.439 -17.203 3.596 1 97.38 173 SER A N 1
ATOM 1307 C CA . SER A 1 173 ? -4.164 -18.469 3.635 1 97.38 173 SER A CA 1
ATOM 1308 C C . SER A 1 173 ? -5.242 -18.516 2.559 1 97.38 173 SER A C 1
ATOM 1310 O O . SER A 1 173 ? -5.387 -19.531 1.865 1 97.38 173 SER A O 1
ATOM 1312 N N . GLU A 1 174 ? -5.977 -17.469 2.393 1 96.38 174 GLU A N 1
ATOM 1313 C CA . GLU A 1 174 ? -7.008 -17.391 1.362 1 96.38 174 GLU A CA 1
ATOM 1314 C C . GLU A 1 174 ? -6.398 -17.438 -0.035 1 96.38 174 GLU A C 1
ATOM 1316 O O . GLU A 1 174 ? -6.953 -18.062 -0.938 1 96.38 174 GLU A O 1
ATOM 1321 N N . LEU A 1 175 ? -5.312 -16.75 -0.196 1 97.31 175 LEU A N 1
ATOM 1322 C CA . LEU A 1 175 ? -4.613 -16.75 -1.476 1 97.31 175 LEU A CA 1
ATOM 1323 C C . LEU A 1 175 ? -4.141 -18.156 -1.837 1 97.31 175 LEU A C 1
ATOM 1325 O O . LEU A 1 175 ? -4.25 -18.578 -2.992 1 97.31 175 LEU A O 1
ATOM 1329 N N . LYS A 1 176 ? -3.574 -18.812 -0.827 1 97.06 176 LYS A N 1
ATOM 1330 C CA . LYS A 1 176 ? -3.131 -20.188 -1.047 1 97.06 176 LYS A CA 1
ATOM 1331 C C . LYS A 1 176 ? -4.273 -21.062 -1.552 1 97.06 176 LYS A C 1
ATOM 1333 O O . LYS A 1 176 ? -4.109 -21.812 -2.52 1 97.06 176 LYS A O 1
ATOM 1338 N N . ALA A 1 177 ? -5.449 -20.938 -0.927 1 95.44 177 ALA A N 1
ATOM 1339 C CA . ALA A 1 177 ? -6.625 -21.719 -1.317 1 95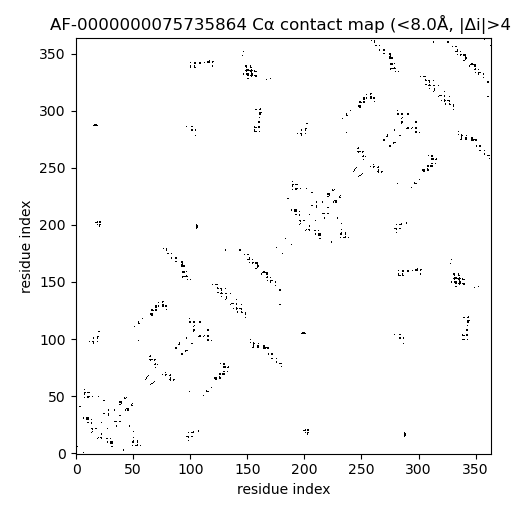.44 177 ALA A CA 1
ATOM 1340 C C . ALA A 1 177 ? -7.047 -21.391 -2.746 1 95.44 177 ALA A C 1
ATOM 1342 O O . ALA A 1 177 ? -7.395 -22.281 -3.52 1 95.44 177 ALA A O 1
ATOM 1343 N N . ARG A 1 178 ? -6.961 -20.141 -3.141 1 93.69 178 ARG A N 1
ATOM 1344 C CA . ARG A 1 178 ? -7.391 -19.703 -4.465 1 93.69 178 ARG A CA 1
ATOM 1345 C C . ARG A 1 178 ? -6.402 -20.141 -5.539 1 93.69 178 ARG A C 1
ATOM 1347 O O . ARG A 1 178 ? -6.805 -20.547 -6.629 1 93.69 178 ARG A O 1
ATOM 1354 N N . LEU A 1 179 ? -5.121 -20.031 -5.211 1 95.69 179 LEU A N 1
ATOM 1355 C CA . LEU A 1 179 ? -4.094 -20.297 -6.207 1 95.69 179 LEU A CA 1
ATOM 1356 C C . LEU A 1 179 ? -3.932 -21.797 -6.426 1 95.69 179 LEU A C 1
ATOM 1358 O O . LEU A 1 179 ? -3.572 -22.234 -7.52 1 95.69 179 LEU A O 1
ATOM 1362 N N . LEU A 1 180 ? -4.227 -22.547 -5.391 1 89.69 180 LEU A N 1
ATOM 1363 C CA . LEU A 1 180 ? -3.977 -23.984 -5.48 1 89.69 180 LEU A CA 1
ATOM 1364 C C . LEU A 1 180 ? -5.285 -24.75 -5.625 1 89.69 180 LEU A C 1
ATOM 1366 O O . LEU A 1 180 ? -5.285 -25.984 -5.645 1 89.69 180 LEU A O 1
ATOM 1370 N N . ALA A 1 181 ? -6.344 -23.891 -5.578 1 80 181 ALA A N 1
ATOM 1371 C CA . ALA A 1 181 ? -7.625 -24.547 -5.832 1 80 181 ALA A CA 1
ATOM 1372 C C . ALA A 1 181 ? -7.66 -25.172 -7.223 1 80 181 ALA A C 1
ATOM 1374 O O . ALA A 1 181 ? -7.094 -24.625 -8.172 1 80 181 ALA A O 1
ATOM 1375 N N . ALA A 1 182 ? -7.941 -26.594 -7.27 1 60.25 182 ALA A N 1
ATOM 1376 C CA . ALA A 1 182 ? -8.109 -27.391 -8.484 1 60.25 182 ALA A CA 1
ATOM 1377 C C . ALA A 1 182 ? -9.25 -26.844 -9.344 1 60.25 182 ALA A C 1
ATOM 1379 O O . ALA A 1 182 ? -10.211 -26.281 -8.82 1 60.25 182 ALA A O 1
ATOM 1380 N N . MET B 1 1 ? -10.062 35.312 0.639 1 51.34 1 MET B N 1
ATOM 1381 C CA . MET B 1 1 ? -9.359 34.812 1.824 1 51.34 1 MET B CA 1
ATOM 1382 C C . MET B 1 1 ? -9.414 33.312 1.904 1 51.34 1 MET B C 1
ATOM 1384 O O . MET B 1 1 ? -10.492 32.719 1.892 1 51.34 1 MET B O 1
ATOM 1388 N N . LYS B 1 2 ? -8.227 32.75 1.687 1 64.88 2 LYS B N 1
ATOM 1389 C CA . LYS B 1 2 ? -8.266 31.281 1.71 1 64.88 2 LYS B CA 1
ATOM 1390 C C . LYS B 1 2 ? -8.664 30.766 3.09 1 64.88 2 LYS B C 1
ATOM 1392 O O . LYS B 1 2 ? -8.18 31.281 4.109 1 64.88 2 LYS B O 1
ATOM 1397 N N . ASP B 1 3 ? -9.75 30.078 3.227 1 80.56 3 ASP B N 1
ATOM 1398 C CA . ASP B 1 3 ? -10.148 29.5 4.508 1 80.56 3 ASP B CA 1
ATOM 1399 C C . ASP B 1 3 ? -9.57 28.094 4.676 1 80.56 3 ASP B C 1
ATOM 1401 O O . ASP B 1 3 ? -8.922 27.562 3.77 1 80.56 3 ASP B O 1
ATOM 1405 N N . ARG B 1 4 ? -9.586 27.641 5.887 1 85.81 4 ARG B N 1
ATOM 1406 C CA . ARG B 1 4 ? -8.984 26.375 6.273 1 85.81 4 ARG B CA 1
ATOM 1407 C C . ARG B 1 4 ? -9.508 25.234 5.398 1 85.81 4 ARG B C 1
ATOM 1409 O O . ARG B 1 4 ? -8.734 24.391 4.953 1 85.81 4 ARG B O 1
ATOM 1416 N N . ALA B 1 5 ? -10.695 25.391 5.07 1 86.69 5 ALA B N 1
ATOM 1417 C CA . ALA B 1 5 ? -11.359 24.328 4.32 1 86.69 5 ALA B CA 1
ATOM 1418 C C . ALA B 1 5 ? -10.812 24.234 2.896 1 86.69 5 ALA B C 1
ATOM 1420 O O . ALA B 1 5 ? -10.75 23.156 2.311 1 86.69 5 ALA B O 1
ATOM 1421 N N . THR B 1 6 ? -10.375 25.328 2.367 1 90.44 6 THR B N 1
ATOM 1422 C CA . THR B 1 6 ? -9.867 25.359 0.998 1 90.44 6 THR B CA 1
ATOM 1423 C C . THR B 1 6 ? -8.422 24.891 0.948 1 90.44 6 THR B C 1
ATOM 1425 O O . THR B 1 6 ? -7.914 24.531 -0.118 1 90.44 6 THR B O 1
ATOM 1428 N N . LEU B 1 7 ? -7.777 24.812 2.115 1 94.62 7 LEU B N 1
ATOM 1429 C CA . LEU B 1 7 ? -6.367 24.453 2.193 1 94.62 7 LEU B CA 1
ATOM 1430 C C . LEU B 1 7 ? -6.203 22.938 2.342 1 94.62 7 LEU B C 1
ATOM 1432 O O . LEU B 1 7 ? -5.18 22.375 1.945 1 94.62 7 LEU B O 1
ATOM 1436 N N . LEU B 1 8 ? -7.191 22.312 2.852 1 96.31 8 LEU B N 1
ATOM 1437 C CA . LEU B 1 8 ? -7.055 20.906 3.252 1 96.31 8 LEU B CA 1
ATOM 1438 C C . LEU B 1 8 ? -6.836 20.016 2.037 1 96.31 8 LEU B C 1
ATOM 1440 O O . LEU B 1 8 ? -5.969 19.141 2.057 1 96.31 8 LEU B O 1
ATOM 1444 N N . PRO B 1 9 ? -7.574 20.328 0.895 1 95.5 9 PRO B N 1
ATOM 1445 C CA . PRO B 1 9 ? -7.297 19.516 -0.284 1 95.5 9 PRO B CA 1
ATOM 1446 C C . PRO B 1 9 ? -5.867 19.688 -0.8 1 95.5 9 PRO B C 1
ATOM 1448 O O . PRO B 1 9 ? -5.25 18.719 -1.257 1 95.5 9 PRO B O 1
ATOM 1451 N N . LEU B 1 10 ? -5.359 20.812 -0.693 1 96.38 10 LEU B N 1
ATOM 1452 C CA . LEU B 1 10 ? -3.992 21.078 -1.126 1 96.38 10 LEU B CA 1
ATOM 1453 C C . LEU B 1 10 ? -2.988 20.375 -0.221 1 96.38 10 LEU B C 1
ATOM 1455 O O . LEU B 1 10 ? -2.029 19.766 -0.706 1 96.38 10 LEU B O 1
ATOM 1459 N N . LEU B 1 11 ? -3.244 20.5 1.082 1 97.06 11 LEU B N 1
ATOM 1460 C CA . LEU B 1 11 ? -2.398 19.812 2.043 1 97.06 11 LEU B CA 1
ATOM 1461 C C . LEU B 1 11 ? -2.428 18.297 1.803 1 97.06 11 LEU B C 1
ATOM 1463 O O . LEU B 1 11 ? -1.385 17.641 1.822 1 97.06 11 LEU B O 1
ATOM 1467 N N . GLY B 1 12 ? -3.602 17.766 1.559 1 97.12 12 GLY B N 1
ATOM 1468 C CA . GLY B 1 12 ? -3.756 16.359 1.274 1 97.12 12 GLY B CA 1
ATOM 1469 C C . GLY B 1 12 ? -2.93 15.891 0.092 1 97.12 12 GLY B C 1
ATOM 1470 O O . GLY B 1 12 ? -2.318 14.82 0.137 1 97.12 12 GLY B O 1
ATOM 1471 N N . GLU B 1 13 ? -2.896 16.688 -0.929 1 96.06 13 GLU B N 1
ATOM 1472 C CA . GLU B 1 13 ? -2.139 16.328 -2.121 1 96.06 13 GLU B CA 1
ATOM 1473 C C . GLU B 1 13 ? -0.638 16.359 -1.851 1 96.06 13 GLU B C 1
ATOM 1475 O O . GLU B 1 13 ? 0.111 15.531 -2.391 1 96.06 13 GLU B O 1
ATOM 1480 N N . VAL B 1 14 ? -0.183 17.297 -1.009 1 95.94 14 VAL B N 1
ATOM 1481 C CA . VAL B 1 14 ? 1.222 17.328 -0.616 1 95.94 14 VAL B CA 1
ATOM 1482 C C . VAL B 1 14 ? 1.575 16.062 0.156 1 95.94 14 VAL B C 1
ATOM 1484 O O . VAL B 1 14 ? 2.605 15.438 -0.105 1 95.94 14 VAL B O 1
ATOM 1487 N N . PHE B 1 15 ? 0.655 15.695 1.078 1 96.12 15 PHE B N 1
ATOM 1488 C CA . PHE B 1 15 ? 0.882 14.492 1.863 1 96.12 15 PHE B CA 1
ATOM 1489 C C . PHE B 1 15 ? 0.818 13.25 0.981 1 96.12 15 PHE B C 1
ATOM 1491 O O . PHE B 1 15 ? 1.555 12.289 1.201 1 96.12 15 PHE B O 1
ATOM 1498 N N . ARG B 1 16 ? -0.02 13.25 -0.041 1 94.88 16 ARG B N 1
ATOM 1499 C CA . ARG B 1 16 ? -0.111 12.117 -0.958 1 94.88 16 ARG B CA 1
ATOM 1500 C C . ARG B 1 16 ? 1.17 11.969 -1.773 1 94.88 16 ARG B C 1
ATOM 1502 O O . ARG B 1 16 ? 1.622 10.852 -2.027 1 94.88 16 ARG B O 1
ATOM 1509 N N . THR B 1 17 ? 1.72 13.055 -2.131 1 90.69 17 THR B N 1
ATOM 1510 C CA . THR B 1 17 ? 2.865 13.062 -3.033 1 90.69 17 THR B CA 1
ATOM 1511 C C . THR B 1 17 ? 4.156 12.766 -2.275 1 90.69 17 THR B C 1
ATOM 1513 O O . THR B 1 17 ? 5.004 12.016 -2.756 1 90.69 17 THR B O 1
ATOM 1516 N N . HIS B 1 18 ? 4.223 13.273 -1.052 1 91.5 18 HIS B N 1
ATOM 1517 C CA . HIS B 1 18 ? 5.527 13.258 -0.403 1 91.5 18 HIS B CA 1
ATOM 1518 C C . HIS B 1 18 ? 5.5 12.414 0.868 1 91.5 18 HIS B C 1
ATOM 1520 O O . HIS B 1 18 ? 6.543 12.164 1.477 1 91.5 18 HIS B O 1
ATOM 1526 N N . GLY B 1 19 ? 4.312 11.859 1.237 1 91.62 19 GLY B N 1
ATOM 1527 C CA . GLY B 1 19 ? 4.172 11.258 2.553 1 91.62 19 GLY B CA 1
ATOM 1528 C C . GLY B 1 19 ? 4.191 12.273 3.68 1 91.62 19 GLY B C 1
ATOM 1529 O O . GLY B 1 19 ? 4.512 13.445 3.463 1 91.62 19 GLY B O 1
ATOM 1530 N N . TYR B 1 20 ? 3.879 11.812 4.836 1 94.38 20 TYR B N 1
ATOM 1531 C CA . TYR B 1 20 ? 3.85 12.688 6 1 94.38 20 TYR B CA 1
ATOM 1532 C C . TYR B 1 20 ? 5.254 13.164 6.363 1 94.38 20 TYR B C 1
ATOM 1534 O O . TYR B 1 20 ? 5.477 14.359 6.574 1 94.38 20 TYR B O 1
ATOM 1542 N N . GLU B 1 21 ? 6.176 12.25 6.395 1 90.62 21 GLU B N 1
ATOM 1543 C CA . GLU B 1 21 ? 7.539 12.602 6.785 1 90.62 21 GLU B CA 1
ATOM 1544 C C . GLU B 1 21 ? 8.195 13.508 5.746 1 90.62 21 GLU B C 1
ATOM 1546 O O . GLU B 1 21 ? 8.938 14.422 6.102 1 90.62 21 GLU B O 1
ATOM 1551 N N . GLY B 1 22 ? 7.883 13.305 4.512 1 91.19 22 GLY B N 1
ATOM 1552 C CA . GLY B 1 22 ? 8.539 14.031 3.436 1 91.19 22 GLY B CA 1
ATOM 1553 C C . GLY B 1 22 ? 7.914 15.383 3.152 1 91.19 22 GLY B C 1
ATOM 1554 O O . GLY B 1 22 ? 8.508 16.219 2.461 1 91.19 22 GLY B O 1
ATOM 1555 N N . ALA B 1 23 ? 6.746 15.562 3.664 1 94.38 23 ALA B N 1
ATOM 1556 C CA . ALA B 1 23 ? 6.086 16.859 3.484 1 94.38 23 ALA B CA 1
ATOM 1557 C C . ALA B 1 23 ? 6.758 17.938 4.328 1 94.38 23 ALA B C 1
ATOM 1559 O O . ALA B 1 23 ? 6.641 17.938 5.555 1 94.38 23 ALA B O 1
ATOM 1560 N N . SER B 1 24 ? 7.473 18.812 3.682 1 93.19 24 SER B N 1
ATOM 1561 C CA . SER B 1 24 ? 8.148 19.906 4.387 1 93.19 24 SER B CA 1
ATOM 1562 C C . SER B 1 24 ? 7.305 21.172 4.359 1 93.19 24 SER B C 1
ATOM 1564 O O . SER B 1 24 ? 6.375 21.297 3.562 1 93.19 24 SER B O 1
ATOM 1566 N N . LEU B 1 25 ? 7.652 22.047 5.273 1 93.44 25 LEU B N 1
ATOM 1567 C CA . LEU B 1 25 ? 6.988 23.344 5.285 1 93.44 25 LEU B CA 1
ATOM 1568 C C . LEU B 1 25 ? 7.188 24.062 3.957 1 93.44 25 LEU B C 1
ATOM 1570 O O . LEU B 1 25 ? 6.297 24.797 3.502 1 93.44 25 LEU B O 1
ATOM 1574 N N . ALA B 1 26 ? 8.359 23.906 3.408 1 94.88 26 ALA B N 1
ATOM 1575 C CA . ALA B 1 26 ? 8.641 24.516 2.117 1 94.88 26 ALA B CA 1
ATOM 1576 C C . ALA B 1 26 ? 7.699 24 1.037 1 94.88 26 ALA B C 1
ATOM 1578 O O . ALA B 1 26 ? 7.16 24.781 0.246 1 94.88 26 ALA B O 1
ATOM 1579 N N . LEU B 1 27 ? 7.469 22.703 0.978 1 94.88 27 LEU B N 1
ATOM 1580 C CA . LEU B 1 27 ? 6.582 22.094 -0.004 1 94.88 27 LEU B CA 1
ATOM 1581 C C . LEU B 1 27 ? 5.137 22.516 0.226 1 94.88 27 LEU B C 1
ATOM 1583 O O . LEU B 1 27 ? 4.395 22.75 -0.73 1 94.88 27 LEU B O 1
ATOM 1587 N N . ILE B 1 28 ? 4.77 22.609 1.491 1 96.75 28 ILE B N 1
ATOM 1588 C CA . ILE B 1 28 ? 3.418 23.031 1.851 1 96.75 28 ILE B CA 1
ATOM 1589 C C . ILE B 1 28 ? 3.201 24.484 1.443 1 96.75 28 ILE B C 1
ATOM 1591 O O . ILE B 1 28 ? 2.16 24.828 0.88 1 96.75 28 ILE B O 1
ATOM 1595 N N . THR B 1 29 ? 4.223 25.312 1.712 1 96.69 29 THR B N 1
ATOM 1596 C CA . THR B 1 29 ? 4.16 26.719 1.314 1 96.69 29 THR B CA 1
ATOM 1597 C C . THR B 1 29 ? 4.02 26.844 -0.2 1 96.69 29 THR B C 1
ATOM 1599 O O . THR B 1 29 ? 3.209 27.625 -0.688 1 96.69 29 THR B O 1
ATOM 1602 N N . GLU B 1 30 ? 4.738 26.109 -0.894 1 96.38 30 GLU B N 1
ATOM 1603 C CA . GLU B 1 30 ? 4.688 26.125 -2.352 1 96.38 30 GLU B CA 1
ATOM 1604 C C . GLU B 1 30 ? 3.311 25.703 -2.863 1 96.38 30 GLU B C 1
ATOM 1606 O O . GLU B 1 30 ? 2.764 26.344 -3.768 1 96.38 30 GLU B O 1
ATOM 1611 N N . ALA B 1 31 ? 2.754 24.734 -2.287 1 95.12 31 ALA B N 1
ATOM 1612 C CA . ALA B 1 31 ? 1.483 24.188 -2.742 1 95.12 31 ALA B CA 1
ATOM 1613 C C . ALA B 1 31 ? 0.323 25.109 -2.391 1 95.12 31 ALA B C 1
ATOM 1615 O O . ALA B 1 31 ? -0.658 25.203 -3.133 1 95.12 31 ALA B O 1
ATOM 1616 N N . THR B 1 32 ? 0.427 25.797 -1.277 1 95.12 32 THR B N 1
ATOM 1617 C CA . THR B 1 32 ? -0.705 26.562 -0.778 1 95.12 32 THR B CA 1
ATOM 1618 C C . THR B 1 32 ? -0.571 28.031 -1.165 1 95.12 32 THR B C 1
ATOM 1620 O O . THR B 1 32 ? -1.547 28.781 -1.113 1 95.12 32 THR B O 1
ATOM 1623 N N . GLY B 1 33 ? 0.642 28.438 -1.401 1 95.44 33 GLY B N 1
ATOM 1624 C CA . GLY B 1 33 ? 0.919 29.844 -1.641 1 95.44 33 GLY B CA 1
ATOM 1625 C C . GLY B 1 33 ? 0.956 30.672 -0.369 1 95.44 33 GLY B C 1
ATOM 1626 O O . GLY B 1 33 ? 1.001 31.906 -0.422 1 95.44 33 GLY B O 1
ATOM 1627 N N . LEU B 1 34 ? 0.917 30 0.744 1 94.69 34 LEU B N 1
ATOM 1628 C CA . LEU B 1 34 ? 0.944 30.672 2.035 1 94.69 34 LEU B CA 1
ATOM 1629 C C . LEU B 1 34 ? 2.346 30.656 2.635 1 94.69 34 LEU B C 1
ATOM 1631 O O . LEU B 1 34 ? 3.055 29.641 2.521 1 94.69 34 LEU B O 1
ATOM 1635 N N . GLY B 1 35 ? 2.676 31.734 3.227 1 93.12 35 GLY B N 1
ATOM 1636 C CA . GLY B 1 35 ? 3.922 31.766 3.977 1 93.12 35 GLY B CA 1
ATOM 1637 C C . GLY B 1 35 ? 3.84 31.016 5.297 1 93.12 35 GLY B C 1
ATOM 1638 O O . GLY B 1 35 ? 2.756 30.625 5.727 1 93.12 35 GLY B O 1
ATOM 1639 N N . LYS B 1 36 ? 4.98 30.812 5.879 1 91.5 36 LYS B N 1
ATOM 1640 C CA . LYS B 1 36 ? 5.09 30.078 7.137 1 91.5 36 LYS B CA 1
ATOM 1641 C C . LYS B 1 36 ? 4.184 30.688 8.211 1 91.5 36 LYS B C 1
ATOM 1643 O O . LYS B 1 36 ? 3.461 29.969 8.898 1 91.5 36 LYS B O 1
ATOM 1648 N N . GLY B 1 37 ? 4.188 31.969 8.336 1 92.56 37 GLY B N 1
ATOM 1649 C CA . GLY B 1 37 ? 3.377 32.656 9.328 1 92.56 37 GLY B CA 1
ATOM 1650 C C . GLY B 1 37 ? 1.889 32.406 9.148 1 92.56 37 GLY B C 1
ATOM 1651 O O . GLY B 1 37 ? 1.179 32.125 10.117 1 92.56 37 GLY B O 1
ATOM 1652 N N . SER B 1 38 ? 1.444 32.531 8.016 1 93.5 38 SER B N 1
ATOM 1653 C CA . SER B 1 38 ? 0.038 32.312 7.703 1 93.5 38 SER B CA 1
ATOM 1654 C C . SER B 1 38 ? -0.358 30.859 7.977 1 93.5 38 SER B C 1
ATOM 1656 O O . SER B 1 38 ? -1.437 30.594 8.516 1 93.5 38 SER B O 1
ATOM 1658 N N . LEU B 1 39 ? 0.495 29.906 7.605 1 93.94 39 LEU B N 1
ATOM 1659 C CA . LEU B 1 39 ? 0.224 28.5 7.836 1 93.94 39 LEU B CA 1
ATOM 1660 C C . LEU B 1 39 ? 0.042 28.219 9.328 1 93.94 39 LEU B C 1
ATOM 1662 O O . LEU B 1 39 ? -0.886 27.5 9.719 1 93.94 39 LEU B O 1
ATOM 1666 N N . TYR B 1 40 ? 0.882 28.844 10.109 1 92.88 40 TYR B N 1
ATOM 1667 C CA . TYR B 1 40 ? 0.819 28.594 11.547 1 92.88 40 TYR B CA 1
ATOM 1668 C C . TYR B 1 40 ? -0.371 29.312 12.172 1 92.88 40 TYR B C 1
ATOM 1670 O O . TYR B 1 40 ? -0.863 28.906 13.227 1 92.88 40 TYR B O 1
ATOM 1678 N N . HIS B 1 41 ? -0.8 30.391 11.484 1 93.5 41 HIS B N 1
ATOM 1679 C CA . HIS B 1 41 ? -2.039 31.031 11.906 1 93.5 41 HIS B CA 1
ATOM 1680 C C . HIS B 1 41 ? -3.234 30.109 11.719 1 93.5 41 HIS B C 1
ATOM 1682 O O . HIS B 1 41 ? -4.066 29.969 12.617 1 93.5 41 HIS B O 1
ATOM 1688 N N . PHE B 1 42 ? -3.252 29.469 10.594 1 94.31 42 PHE B N 1
ATOM 1689 C CA . PHE B 1 42 ? -4.348 28.562 10.281 1 94.31 42 PHE B CA 1
ATOM 1690 C C . PHE B 1 42 ? -4.188 27.25 11.039 1 94.31 42 PHE B C 1
ATOM 1692 O O . PHE B 1 42 ? -5.18 26.625 11.43 1 94.31 42 PHE B O 1
ATOM 1699 N N . PHE B 1 43 ? -2.902 26.781 11.188 1 96.75 43 PHE B N 1
ATOM 1700 C CA . PHE B 1 43 ? -2.58 25.516 11.812 1 96.75 43 PHE B CA 1
ATOM 1701 C C . PHE B 1 43 ? -1.503 25.688 12.883 1 96.75 43 PHE B C 1
ATOM 1703 O O . PHE B 1 43 ? -0.363 25.25 12.695 1 96.75 43 PHE B O 1
ATOM 1710 N N . PRO B 1 44 ? -1.915 26.141 14.016 1 96 44 PRO B N 1
ATOM 1711 C CA . PRO B 1 44 ? -0.929 26.406 15.062 1 96 44 PRO B CA 1
ATOM 1712 C C . PRO B 1 44 ? -0.214 25.141 15.531 1 96 44 PRO B C 1
ATOM 1714 O O . PRO B 1 44 ? 0.924 25.203 16 1 96 44 PRO B O 1
ATOM 1717 N N . GLY B 1 45 ? -0.84 24 15.383 1 96.12 45 GLY B N 1
ATOM 1718 C CA . GLY B 1 45 ? -0.232 22.734 15.766 1 96.12 45 GLY B CA 1
ATOM 1719 C C . GLY B 1 45 ? 0.727 22.188 14.727 1 96.12 45 GLY B C 1
ATOM 1720 O O . GLY B 1 45 ? 1.269 21.094 14.883 1 96.12 45 GLY B O 1
ATOM 1721 N N . GLY B 1 46 ? 0.929 22.984 13.664 1 95.5 46 GLY B N 1
ATOM 1722 C CA . GLY B 1 46 ? 1.917 22.625 12.664 1 95.5 46 GLY B CA 1
ATOM 1723 C C . GLY B 1 46 ? 1.475 21.484 11.773 1 95.5 46 GLY B C 1
ATOM 1724 O O . GLY B 1 46 ? 0.284 21.328 11.5 1 95.5 46 GLY B O 1
ATOM 1725 N N . LYS B 1 47 ? 2.416 20.797 11.305 1 95.75 47 LYS B N 1
ATOM 1726 C CA . LYS B 1 47 ? 2.209 19.719 10.336 1 95.75 47 LYS B CA 1
ATOM 1727 C C . LYS B 1 47 ? 1.29 18.641 10.906 1 95.75 47 LYS B C 1
ATOM 1729 O O . LYS B 1 47 ? 0.458 18.094 10.188 1 95.75 47 LYS B O 1
ATOM 1734 N N . LYS B 1 48 ? 1.485 18.328 12.172 1 96.69 48 LYS B N 1
ATOM 1735 C CA . LYS B 1 48 ? 0.655 17.297 12.797 1 96.69 48 LYS B CA 1
ATOM 1736 C C . LYS B 1 48 ? -0.823 17.672 12.734 1 96.69 48 LYS B C 1
ATOM 1738 O O . LYS B 1 48 ? -1.663 16.859 12.359 1 96.69 48 LYS B O 1
ATOM 1743 N N . GLN B 1 49 ? -1.111 18.859 13.086 1 97 49 GLN B N 1
ATOM 1744 C CA . GLN B 1 49 ? -2.492 19.328 13.008 1 97 49 GLN B CA 1
ATOM 1745 C C . GLN B 1 49 ? -3.006 19.281 11.57 1 97 49 GLN B C 1
ATOM 1747 O O . GLN B 1 49 ? -4.156 18.922 11.328 1 97 49 GLN B O 1
ATOM 1752 N N . MET B 1 50 ? -2.184 19.75 10.609 1 96.94 50 MET B N 1
ATOM 1753 C CA . MET B 1 50 ? -2.562 19.719 9.203 1 96.94 50 MET B CA 1
ATOM 1754 C C . MET B 1 50 ? -2.957 18.312 8.773 1 96.94 50 MET B C 1
ATOM 1756 O O . MET B 1 50 ? -4.008 18.109 8.164 1 96.94 50 MET B O 1
ATOM 1760 N N . ALA B 1 51 ? -2.119 17.344 9.148 1 97.31 51 ALA B N 1
ATOM 1761 C CA . ALA B 1 51 ? -2.371 15.961 8.781 1 97.31 51 ALA B CA 1
ATOM 1762 C C . ALA B 1 51 ? -3.637 15.43 9.445 1 97.31 51 ALA B C 1
ATOM 1764 O O . ALA B 1 51 ? -4.43 14.727 8.82 1 97.31 51 ALA B O 1
ATOM 1765 N N . GLU B 1 52 ? -3.805 15.75 10.711 1 97.62 52 GLU B N 1
ATOM 1766 C CA . GLU B 1 52 ? -5.004 15.336 11.43 1 97.62 52 GLU B CA 1
ATOM 1767 C C . GLU B 1 52 ? -6.266 15.852 10.742 1 97.62 52 GLU B C 1
ATOM 1769 O O . GLU B 1 52 ? -7.238 15.109 10.586 1 97.62 52 GLU B O 1
ATOM 1774 N N . GLU B 1 53 ? -6.195 17.047 10.391 1 97.75 53 GLU B N 1
ATOM 1775 C CA . GLU B 1 53 ? -7.367 17.656 9.773 1 97.75 53 GLU B CA 1
ATOM 1776 C C . GLU B 1 53 ? -7.598 17.109 8.367 1 97.75 53 GLU B C 1
ATOM 1778 O O . GLU B 1 53 ? -8.742 16.953 7.938 1 97.75 53 GLU B O 1
ATOM 1783 N N . VAL B 1 54 ? -6.539 16.891 7.645 1 98 54 VAL B N 1
ATOM 1784 C CA . VAL B 1 54 ? -6.656 16.266 6.332 1 98 54 VAL B CA 1
ATOM 1785 C C . VAL B 1 54 ? -7.273 14.875 6.473 1 98 54 VAL B C 1
ATOM 1787 O O . VAL B 1 54 ? -8.203 14.523 5.742 1 98 54 VAL B O 1
ATOM 1790 N N . LEU B 1 55 ? -6.789 14.078 7.414 1 98.25 55 LEU B N 1
ATOM 1791 C CA . LEU B 1 55 ? -7.32 12.742 7.645 1 98.25 55 LEU B CA 1
ATOM 1792 C C . LEU B 1 55 ? -8.789 12.797 8.047 1 98.25 55 LEU B C 1
ATOM 1794 O O . LEU B 1 55 ? -9.594 11.969 7.605 1 98.25 55 LEU B O 1
ATOM 1798 N N . ALA B 1 56 ? -9.102 13.742 8.875 1 98.12 56 ALA B N 1
ATOM 1799 C CA . ALA B 1 56 ? -10.492 13.914 9.289 1 98.12 56 ALA B CA 1
ATOM 1800 C C . ALA B 1 56 ? -11.375 14.258 8.094 1 98.12 56 ALA B C 1
ATOM 1802 O O . ALA B 1 56 ? -12.508 13.781 7.996 1 98.12 56 ALA B O 1
ATOM 1803 N N . GLU B 1 57 ? -10.867 15.133 7.27 1 97.69 57 GLU B N 1
ATOM 1804 C CA . GLU B 1 57 ? -11.609 15.508 6.07 1 97.69 57 GLU B CA 1
ATOM 1805 C C . GLU B 1 57 ? -11.828 14.297 5.16 1 97.69 57 GLU B C 1
ATOM 1807 O O . GLU B 1 57 ? -12.922 14.102 4.629 1 97.69 57 GLU B O 1
ATOM 1812 N N . ILE B 1 58 ? -10.836 13.523 4.949 1 98.12 58 ILE B N 1
ATOM 1813 C CA . ILE B 1 58 ? -10.922 12.305 4.152 1 98.12 58 ILE B CA 1
ATOM 1814 C C . ILE B 1 58 ? -11.945 11.352 4.773 1 98.12 58 ILE B C 1
ATOM 1816 O O . ILE B 1 58 ? -12.812 10.828 4.078 1 98.12 58 ILE B O 1
ATOM 1820 N N . ASP B 1 59 ? -11.812 11.18 6.043 1 98.12 59 ASP B N 1
ATOM 1821 C CA . ASP B 1 59 ? -12.734 10.305 6.762 1 98.12 59 ASP B CA 1
ATOM 1822 C C . ASP B 1 59 ? -14.18 10.766 6.594 1 98.12 59 ASP B C 1
ATOM 1824 O O . ASP B 1 59 ? -15.078 9.945 6.398 1 98.12 59 ASP B O 1
ATOM 1828 N N . GLY B 1 60 ? -14.367 12.047 6.738 1 97.81 60 GLY B N 1
ATOM 1829 C CA . GLY B 1 60 ? -15.703 12.602 6.551 1 97.81 60 GLY B CA 1
ATOM 1830 C C . GLY B 1 60 ? -16.266 12.344 5.164 1 97.81 60 GLY B C 1
ATOM 1831 O O . GLY B 1 60 ? -17.438 12 5.02 1 97.81 60 GLY B O 1
ATOM 1832 N N . TRP B 1 61 ? -15.469 12.508 4.16 1 97.62 61 TRP B N 1
ATOM 1833 C CA . TRP B 1 61 ? -15.906 12.227 2.797 1 97.62 61 TRP B CA 1
ATOM 1834 C C . TRP B 1 61 ? -16.312 10.766 2.643 1 97.62 61 TRP B C 1
ATOM 1836 O O . TRP B 1 61 ? -17.375 10.461 2.096 1 97.62 61 TRP B O 1
ATOM 1846 N N . PHE B 1 62 ? -15.492 9.852 3.098 1 98.62 62 PHE B N 1
ATOM 1847 C CA . PHE B 1 62 ? -15.773 8.43 2.977 1 98.62 62 PHE B CA 1
ATOM 1848 C C . PHE B 1 62 ? -17.016 8.047 3.768 1 98.62 62 PHE B C 1
ATOM 1850 O O . PHE B 1 62 ? -17.797 7.207 3.33 1 98.62 62 PHE B O 1
ATOM 1857 N N . GLU B 1 63 ? -17.156 8.641 4.945 1 98.38 63 GLU B N 1
ATOM 1858 C CA . GLU B 1 63 ? -18.391 8.383 5.695 1 98.38 63 GLU B CA 1
ATOM 1859 C C . GLU B 1 63 ? -19.625 8.75 4.875 1 98.38 63 GLU B C 1
ATOM 1861 O O . GLU B 1 63 ? -20.531 7.938 4.73 1 98.38 63 GLU B O 1
ATOM 1866 N N . ALA B 1 64 ? -19.578 9.875 4.258 1 97.88 64 ALA B N 1
ATOM 1867 C CA . ALA B 1 64 ? -20.766 10.398 3.57 1 97.88 64 ALA B CA 1
ATOM 1868 C C . ALA B 1 64 ? -21 9.656 2.26 1 97.88 64 ALA B C 1
ATOM 1870 O O . ALA B 1 64 ? -22.156 9.445 1.861 1 97.88 64 ALA B O 1
ATOM 1871 N N . HIS B 1 65 ? -19.922 9.172 1.606 1 97.94 65 HIS B N 1
ATOM 1872 C CA . HIS B 1 65 ? -20.078 8.719 0.228 1 97.94 65 HIS B CA 1
ATOM 1873 C C . HIS B 1 65 ? -19.859 7.211 0.114 1 97.94 65 HIS B C 1
ATOM 1875 O O . HIS B 1 65 ? -20.234 6.605 -0.895 1 97.94 65 HIS B O 1
ATOM 1881 N N . ILE B 1 66 ? -19.266 6.613 1.13 1 98.44 66 ILE B N 1
ATOM 1882 C CA . ILE B 1 66 ? -18.938 5.199 1.023 1 98.44 66 ILE B CA 1
ATOM 1883 C C . ILE B 1 66 ? -19.578 4.422 2.172 1 98.44 66 ILE B C 1
ATOM 1885 O O . ILE B 1 66 ? -20.422 3.557 1.946 1 98.44 66 ILE B O 1
ATOM 1889 N N . PHE B 1 67 ? -19.328 4.824 3.432 1 98.31 67 PHE B N 1
ATOM 1890 C CA . PHE B 1 67 ? -19.719 4.023 4.586 1 98.31 67 PHE B CA 1
ATOM 1891 C C . PHE B 1 67 ? -21.219 4.137 4.836 1 98.31 67 PHE B C 1
ATOM 1893 O O . PHE B 1 67 ? -21.922 3.127 4.938 1 98.31 67 PHE B O 1
ATOM 1900 N N . ALA B 1 68 ? -21.703 5.34 4.871 1 97.06 68 ALA B N 1
ATOM 1901 C CA . ALA B 1 68 ? -23.109 5.555 5.203 1 97.06 68 ALA B CA 1
ATOM 1902 C C . ALA B 1 68 ? -24.016 4.898 4.168 1 97.06 68 ALA B C 1
ATOM 1904 O O . ALA B 1 68 ? -24.953 4.184 4.523 1 97.06 68 ALA B O 1
ATOM 1905 N N . PRO B 1 69 ? -23.719 5.066 2.855 1 96.12 69 PRO B N 1
ATOM 1906 C CA . PRO B 1 69 ? -24.547 4.391 1.857 1 96.12 69 PRO B CA 1
ATOM 1907 C C . PRO B 1 69 ? -24.547 2.871 2.016 1 96.12 69 PRO B C 1
ATOM 1909 O O . PRO B 1 69 ? -25.547 2.217 1.747 1 96.12 69 PRO B O 1
ATOM 1912 N N . LEU B 1 70 ? -23.453 2.262 2.412 1 97.25 70 LEU B N 1
ATOM 1913 C CA . LEU B 1 70 ? -23.375 0.819 2.615 1 97.25 70 LEU B CA 1
ATOM 1914 C C . LEU B 1 70 ? -24.297 0.374 3.748 1 97.25 70 LEU B C 1
ATOM 1916 O O . LEU B 1 70 ? -24.719 -0.782 3.789 1 97.25 70 LEU B O 1
ATOM 1920 N N . ARG B 1 71 ? -24.562 1.268 4.629 1 92.88 71 ARG B N 1
ATOM 1921 C CA . ARG B 1 71 ? -25.359 0.924 5.805 1 92.88 71 ARG B CA 1
ATOM 1922 C C . ARG B 1 71 ? -26.844 1.091 5.531 1 92.88 71 ARG B C 1
ATOM 1924 O O . ARG B 1 71 ? -27.672 0.686 6.344 1 92.88 71 ARG B O 1
ATOM 1931 N N . ASP B 1 72 ? -27.141 1.687 4.41 1 86.69 72 ASP B N 1
ATOM 1932 C CA . ASP B 1 72 ? -28.547 1.802 4.023 1 86.69 72 ASP B CA 1
ATOM 1933 C C . ASP B 1 72 ? -29.141 0.431 3.715 1 86.69 72 ASP B C 1
ATOM 1935 O O . ASP B 1 72 ? -28.688 -0.27 2.816 1 86.69 72 ASP B O 1
ATOM 1939 N N . PRO B 1 73 ? -30.203 0.013 4.363 1 88.69 73 PRO B N 1
ATOM 1940 C CA . PRO B 1 73 ? -30.734 -1.348 4.258 1 88.69 73 PRO B CA 1
ATOM 1941 C C . PRO B 1 73 ? -31.594 -1.55 3.02 1 88.69 73 PRO B C 1
ATOM 1943 O O . PRO B 1 73 ? -31.953 -2.684 2.688 1 88.69 73 PRO B O 1
ATOM 1946 N N . SER B 1 74 ? -31.906 -0.677 2.285 1 89.94 74 SER B N 1
ATOM 1947 C CA . SER B 1 74 ? -32.938 -0.755 1.268 1 89.94 74 SER B CA 1
ATOM 1948 C C . SER B 1 74 ? -32.531 -1.653 0.109 1 89.94 74 SER B C 1
ATOM 1950 O O . SER B 1 74 ? -33.312 -2.447 -0.392 1 89.94 74 SER B O 1
ATOM 1952 N N . ASP B 1 75 ? -31.359 -1.673 -0.383 1 94.5 75 ASP B N 1
ATOM 1953 C CA . ASP B 1 75 ? -30.844 -2.438 -1.515 1 94.5 75 ASP B CA 1
ATOM 1954 C C . ASP B 1 75 ? -29.344 -2.689 -1.373 1 94.5 75 ASP B C 1
ATOM 1956 O O . ASP B 1 75 ? -28.531 -2.012 -2.01 1 94.5 75 ASP B O 1
ATOM 1960 N N . PRO B 1 76 ? -29.062 -3.752 -0.603 1 95.94 76 PRO B N 1
ATOM 1961 C CA . PRO B 1 76 ? -27.656 -3.984 -0.268 1 95.94 76 PRO B CA 1
ATOM 1962 C C . PRO B 1 76 ? -26.797 -4.246 -1.5 1 95.94 76 PRO B C 1
ATOM 1964 O O . PRO B 1 76 ? -25.688 -3.693 -1.618 1 95.94 76 PRO B O 1
ATOM 1967 N N . PRO B 1 77 ? -27.25 -5.031 -2.504 1 95.94 77 PRO B N 1
ATOM 1968 C CA . PRO B 1 77 ? -26.422 -5.199 -3.701 1 95.94 77 PRO B CA 1
ATOM 1969 C C . PRO B 1 77 ? -26.141 -3.879 -4.414 1 95.94 77 PRO B C 1
ATOM 1971 O O . PRO B 1 77 ? -25.016 -3.645 -4.863 1 95.94 77 PRO B O 1
ATOM 1974 N N . ALA B 1 78 ? -27.094 -3.021 -4.473 1 96.38 78 ALA B N 1
ATOM 1975 C CA . ALA B 1 78 ? -26.922 -1.716 -5.102 1 96.38 78 ALA B CA 1
ATOM 1976 C C . ALA B 1 78 ? -25.938 -0.854 -4.305 1 96.38 78 ALA B C 1
ATOM 1978 O O . ALA B 1 78 ? -25.156 -0.089 -4.879 1 96.38 78 ALA B O 1
ATOM 1979 N N . ALA B 1 79 ? -26.031 -0.94 -2.99 1 97.62 79 ALA B N 1
ATOM 1980 C CA . ALA B 1 79 ? -25.125 -0.195 -2.123 1 97.62 79 ALA B CA 1
ATOM 1981 C C . ALA B 1 79 ? -23.672 -0.635 -2.336 1 97.62 79 ALA B C 1
ATOM 1983 O O . ALA B 1 79 ? -22.766 0.197 -2.363 1 97.62 79 ALA B O 1
ATOM 1984 N N . ILE B 1 80 ? -23.484 -1.927 -2.488 1 97.94 80 ILE B N 1
ATOM 1985 C CA . ILE B 1 80 ? -22.141 -2.471 -2.709 1 97.94 80 ILE B CA 1
ATOM 1986 C C . ILE B 1 80 ? -21.625 -2.01 -4.066 1 97.94 80 ILE B C 1
ATOM 1988 O O . ILE B 1 80 ? -20.469 -1.593 -4.184 1 97.94 80 ILE B O 1
ATOM 1992 N N . ALA B 1 81 ? -22.453 -2.037 -5.09 1 96.94 81 ALA B N 1
ATOM 1993 C CA . ALA B 1 81 ? -22.062 -1.537 -6.406 1 96.94 81 ALA B CA 1
ATOM 1994 C C . ALA B 1 81 ? -21.719 -0.051 -6.352 1 96.94 81 ALA B C 1
ATOM 1996 O O . ALA B 1 81 ? -20.75 0.391 -6.969 1 96.94 81 ALA B O 1
ATOM 1997 N N . ALA B 1 82 ? -22.484 0.712 -5.574 1 96.94 82 ALA B N 1
ATOM 1998 C CA . ALA B 1 82 ? -22.25 2.146 -5.418 1 96.94 82 ALA B CA 1
ATOM 1999 C C . ALA B 1 82 ? -20.938 2.41 -4.695 1 96.94 82 ALA B C 1
ATOM 2001 O O . ALA B 1 82 ? -20.234 3.373 -5.008 1 96.94 82 ALA B O 1
ATOM 2002 N N . MET B 1 83 ? -20.641 1.576 -3.717 1 98.31 83 MET B N 1
ATOM 2003 C CA . MET B 1 83 ? -19.359 1.679 -3.027 1 98.31 83 MET B CA 1
ATOM 2004 C C . MET B 1 83 ? -18.203 1.521 -4.008 1 98.31 83 MET B C 1
ATOM 2006 O O . MET B 1 83 ? -17.266 2.311 -3.988 1 98.31 83 MET B O 1
ATOM 2010 N N . LEU B 1 84 ? -18.297 0.526 -4.855 1 98.25 84 LEU B N 1
ATOM 2011 C CA . LEU B 1 84 ? -17.219 0.278 -5.816 1 98.25 84 LEU B CA 1
ATOM 2012 C C . LEU B 1 84 ? -17.094 1.438 -6.797 1 98.25 84 LEU B C 1
ATOM 2014 O O . LEU B 1 84 ? -15.984 1.847 -7.141 1 98.25 84 LEU B O 1
ATOM 2018 N N . SER B 1 85 ? -18.219 2.025 -7.242 1 97.94 85 SER B N 1
ATOM 2019 C CA . SER B 1 85 ? -18.203 3.186 -8.125 1 97.94 85 SER B CA 1
ATOM 2020 C C . SER B 1 85 ? -17.609 4.406 -7.434 1 97.94 85 SER B C 1
ATOM 2022 O O . SER B 1 85 ? -16.844 5.156 -8.031 1 97.94 85 SER B O 1
ATOM 2024 N N . GLY B 1 86 ? -18.031 4.637 -6.188 1 98.38 86 GLY B N 1
ATOM 2025 C CA . GLY B 1 86 ? -17.484 5.738 -5.406 1 98.38 86 GLY B CA 1
ATOM 2026 C C . GLY B 1 86 ? -15.992 5.625 -5.172 1 98.38 86 GLY B C 1
ATOM 2027 O O . GLY B 1 86 ? -15.273 6.625 -5.246 1 98.38 86 GLY B O 1
ATOM 2028 N N . VAL B 1 87 ? -15.516 4.422 -4.914 1 98.75 87 VAL B N 1
ATOM 2029 C CA . VAL B 1 87 ? -14.094 4.152 -4.727 1 98.75 87 VAL B CA 1
ATOM 2030 C C . VAL B 1 87 ? -13.344 4.41 -6.031 1 98.75 87 VAL B C 1
ATOM 2032 O O . VAL B 1 87 ? -12.281 5.039 -6.027 1 98.75 87 VAL B O 1
ATOM 2035 N N . ASP B 1 88 ? -13.906 3.916 -7.125 1 98.69 88 ASP B N 1
ATOM 2036 C CA . ASP B 1 88 ? -13.297 4.156 -8.43 1 98.69 88 ASP B CA 1
ATOM 2037 C C . ASP B 1 88 ? -13.141 5.652 -8.695 1 98.69 88 ASP B C 1
ATOM 2039 O O . ASP B 1 88 ? -12.07 6.105 -9.117 1 98.69 88 ASP B O 1
ATOM 2043 N N . GLU B 1 89 ? -14.156 6.41 -8.391 1 98.25 89 GLU B N 1
ATOM 2044 C CA . GLU B 1 89 ? -14.148 7.852 -8.609 1 98.25 89 GLU B CA 1
ATOM 2045 C C . GLU B 1 89 ? -13.148 8.547 -7.684 1 98.25 89 GLU B C 1
ATOM 2047 O O . GLU B 1 89 ? -12.344 9.367 -8.133 1 98.25 89 GLU B O 1
ATOM 2052 N N . TYR B 1 90 ? -13.18 8.219 -6.441 1 98.25 90 TYR B N 1
ATOM 2053 C CA . TYR B 1 90 ? -12.336 8.883 -5.457 1 98.25 90 TYR B CA 1
ATOM 2054 C C . TYR B 1 90 ? -10.859 8.703 -5.797 1 98.25 90 TYR B C 1
ATOM 2056 O O . TYR B 1 90 ? -10.078 9.648 -5.711 1 98.25 90 TYR B O 1
ATOM 2064 N N . PHE B 1 91 ? -10.539 7.465 -6.188 1 98.44 91 PHE B N 1
ATOM 2065 C CA . PHE B 1 91 ? -9.141 7.148 -6.43 1 98.44 91 PHE B CA 1
ATOM 2066 C C . PHE B 1 91 ? -8.781 7.352 -7.895 1 98.44 91 PHE B C 1
ATOM 2068 O O . PHE B 1 91 ? -7.742 6.879 -8.359 1 98.44 91 PHE B O 1
ATOM 2075 N N . ARG B 1 92 ? -9.656 7.992 -8.672 1 98.06 92 ARG B N 1
ATOM 2076 C CA . ARG B 1 92 ? -9.43 8.352 -10.07 1 98.06 92 ARG B CA 1
ATOM 2077 C C . ARG B 1 92 ? -8.992 7.133 -10.883 1 98.06 92 ARG B C 1
ATOM 2079 O O . ARG B 1 92 ? -7.984 7.18 -11.586 1 98.06 92 ARG B O 1
ATOM 2086 N N . SER B 1 93 ? -9.703 6.043 -10.711 1 98.19 93 SER B N 1
ATOM 2087 C CA . SER B 1 93 ? -9.484 4.781 -11.414 1 98.19 93 SER B CA 1
ATOM 2088 C C . SER B 1 93 ? -8.031 4.324 -11.289 1 98.19 93 SER B C 1
ATOM 2090 O O . SER B 1 93 ? -7.426 3.896 -12.273 1 98.19 93 SER B O 1
ATOM 2092 N N . GLY B 1 94 ? -7.477 4.516 -10.109 1 97.81 94 GLY B N 1
ATOM 2093 C CA . GLY B 1 94 ? -6.168 3.967 -9.797 1 97.81 94 GLY B CA 1
ATOM 2094 C C . GLY B 1 94 ? -5.043 4.969 -9.984 1 97.81 94 GLY B C 1
ATOM 2095 O O . GLY B 1 94 ? -3.871 4.633 -9.789 1 97.81 94 GLY B O 1
ATOM 2096 N N . ARG B 1 95 ? -5.336 6.219 -10.234 1 97.12 95 ARG B N 1
ATOM 2097 C CA . ARG B 1 95 ? -4.32 7.23 -10.508 1 97.12 95 ARG B CA 1
ATOM 2098 C C . ARG B 1 95 ? -4.074 8.102 -9.281 1 97.12 95 ARG B C 1
ATOM 2100 O O . ARG B 1 95 ? -3.248 9.016 -9.312 1 97.12 95 ARG B O 1
ATOM 2107 N N . ARG B 1 96 ? -4.789 7.871 -8.195 1 96.88 96 ARG B N 1
ATOM 2108 C CA . ARG B 1 96 ? -4.633 8.562 -6.922 1 96.88 96 ARG B CA 1
ATOM 2109 C C . ARG B 1 96 ? -4.383 7.578 -5.785 1 96.88 96 ARG B C 1
ATOM 2111 O O . ARG B 1 96 ? -5.133 6.613 -5.617 1 96.88 96 ARG B O 1
ATOM 2118 N N . VAL B 1 97 ? -3.34 7.809 -5.043 1 97 97 VAL B N 1
ATOM 2119 C CA . VAL B 1 97 ? -3.008 6.887 -3.965 1 97 97 VAL B CA 1
ATOM 2120 C C . VAL B 1 97 ? -3.945 7.113 -2.781 1 97 97 VAL B C 1
ATOM 2122 O O . VAL B 1 97 ? -4.535 8.188 -2.648 1 97 97 VAL B O 1
ATOM 2125 N N . CYS B 1 98 ? -4.109 6.117 -2.014 1 98.19 98 CYS B N 1
ATOM 2126 C CA . CYS B 1 98 ? -4.816 6.238 -0.743 1 98.19 98 CYS B CA 1
ATOM 2127 C C . CYS B 1 98 ? -3.916 6.844 0.326 1 98.19 98 CYS B C 1
ATOM 2129 O O . CYS B 1 98 ? -3.02 6.176 0.841 1 98.19 98 CYS B O 1
ATOM 2131 N N . LEU B 1 99 ? -4.141 8.07 0.724 1 97.81 99 LEU B N 1
ATOM 2132 C CA . LEU B 1 99 ? -3.287 8.75 1.691 1 97.81 99 LEU B CA 1
ATOM 2133 C C . LEU B 1 99 ? -3.285 8.008 3.027 1 97.81 99 LEU B C 1
ATOM 2135 O O . LEU B 1 99 ? -2.238 7.871 3.662 1 97.81 99 LEU B O 1
ATOM 2139 N N . VAL B 1 100 ? -4.453 7.555 3.451 1 98.25 100 VAL B N 1
ATOM 2140 C CA . VAL B 1 100 ? -4.547 6.852 4.727 1 98.25 100 VAL B CA 1
ATOM 2141 C C . VAL B 1 100 ? -3.699 5.582 4.68 1 98.25 100 VAL B C 1
ATOM 2143 O O . VAL B 1 100 ? -3.016 5.25 5.648 1 98.25 100 VAL B O 1
ATOM 2146 N N . GLY B 1 101 ? -3.727 4.891 3.518 1 97.25 101 GLY B N 1
ATOM 2147 C CA . GLY B 1 101 ? -2.871 3.734 3.309 1 97.25 101 GLY B CA 1
ATOM 2148 C C . GLY B 1 101 ? -1.393 4.074 3.34 1 97.25 101 GLY B C 1
ATOM 2149 O O . GLY B 1 101 ? -0.593 3.332 3.918 1 97.25 101 GLY B O 1
ATOM 2150 N N . VAL B 1 102 ? -1.043 5.188 2.73 1 95.81 102 VAL B N 1
ATOM 2151 C CA . VAL B 1 102 ? 0.344 5.641 2.715 1 95.81 102 VAL B CA 1
ATOM 2152 C C . VAL B 1 102 ? 0.81 5.934 4.137 1 95.81 102 VAL B C 1
ATOM 2154 O O . VAL B 1 102 ? 1.899 5.52 4.539 1 95.81 102 VAL B O 1
ATOM 2157 N N . ILE B 1 103 ? -0.037 6.633 4.945 1 95.88 103 ILE B N 1
ATOM 2158 C CA . ILE B 1 103 ? 0.295 6.961 6.328 1 95.88 103 ILE B CA 1
ATOM 2159 C C . ILE B 1 103 ? 0.44 5.676 7.141 1 95.88 103 ILE B C 1
ATOM 2161 O O . ILE B 1 103 ? 1.344 5.559 7.973 1 95.88 103 ILE B O 1
ATOM 2165 N N . ALA B 1 104 ? -0.383 4.711 6.852 1 95.94 104 ALA B N 1
ATOM 2166 C CA . ALA B 1 104 ? -0.375 3.438 7.566 1 95.94 104 ALA B CA 1
ATOM 2167 C C . ALA B 1 104 ? 0.96 2.719 7.395 1 95.94 104 ALA B C 1
ATOM 2169 O O . ALA B 1 104 ? 1.419 2.021 8.297 1 95.94 104 ALA B O 1
ATOM 2170 N N . LEU B 1 105 ? 1.61 2.904 6.297 1 94.88 105 LEU B N 1
ATOM 2171 C CA . LEU B 1 105 ? 2.824 2.164 5.969 1 94.88 105 LEU B CA 1
ATOM 2172 C C . LEU B 1 105 ? 4.047 2.824 6.598 1 94.88 105 LEU B C 1
ATOM 2174 O O . LEU B 1 105 ? 5.109 2.203 6.703 1 94.88 105 LEU B O 1
ATOM 2178 N N . GLY B 1 106 ? 3.908 4.043 6.988 1 90.94 106 GLY B N 1
ATOM 2179 C CA . GLY B 1 106 ? 5.047 4.773 7.516 1 90.94 106 GLY B CA 1
ATOM 2180 C C . GLY B 1 106 ? 5.051 4.855 9.031 1 90.94 106 GLY B C 1
ATOM 2181 O O . GLY B 1 106 ? 4.152 4.328 9.688 1 90.94 106 GLY B O 1
ATOM 2182 N N . HIS B 1 107 ? 6.055 5.488 9.523 1 88.56 107 HIS B N 1
ATOM 2183 C CA . HIS B 1 107 ? 6.207 5.68 10.961 1 88.56 107 HIS B CA 1
ATOM 2184 C C . HIS B 1 107 ? 5.098 6.566 11.516 1 88.56 107 HIS B C 1
ATOM 2186 O O . HIS B 1 107 ? 4.762 6.477 12.703 1 88.56 107 HIS B O 1
ATOM 2192 N N . ALA B 1 108 ? 4.535 7.367 10.688 1 87.88 108 ALA B N 1
ATOM 2193 C CA . ALA B 1 108 ? 3.473 8.289 11.086 1 87.88 108 ALA B CA 1
ATOM 2194 C C . ALA B 1 108 ? 2.225 7.539 11.531 1 87.88 108 ALA B C 1
ATOM 2196 O O . ALA B 1 108 ? 1.346 8.109 12.18 1 87.88 108 ALA B O 1
ATOM 2197 N N . ARG B 1 109 ? 2.141 6.273 11.141 1 87.81 109 ARG B N 1
ATOM 2198 C CA . ARG B 1 109 ? 1.013 5.453 11.562 1 87.81 109 ARG B CA 1
ATOM 2199 C C . ARG B 1 109 ? 0.844 5.488 13.078 1 87.81 109 ARG B C 1
ATOM 2201 O O . ARG B 1 109 ? -0.28 5.516 13.586 1 87.81 109 ARG B O 1
ATOM 2208 N N . ASP B 1 110 ? 1.938 5.52 13.812 1 91.5 110 ASP B N 1
ATOM 2209 C CA . ASP B 1 110 ? 1.847 5.512 15.273 1 91.5 110 ASP B CA 1
ATOM 2210 C C . ASP B 1 110 ? 1.229 6.809 15.789 1 91.5 110 ASP B C 1
ATOM 2212 O O . ASP B 1 110 ? 0.438 6.793 16.734 1 91.5 110 ASP B O 1
ATOM 2216 N N . GLU B 1 111 ? 1.53 7.887 15.133 1 93.5 111 GLU B N 1
ATOM 2217 C CA . GLU B 1 111 ? 0.995 9.188 15.516 1 93.5 111 GLU B CA 1
ATOM 2218 C C . GLU B 1 111 ? -0.487 9.305 15.164 1 93.5 111 GLU B C 1
ATOM 2220 O O . GLU B 1 111 ? -1.241 9.992 15.852 1 93.5 111 GLU B O 1
ATOM 2225 N N . PHE B 1 112 ? -0.846 8.641 14.156 1 97.56 112 PHE B N 1
ATOM 2226 C CA . PHE B 1 112 ? -2.213 8.742 13.656 1 97.56 112 PHE B CA 1
ATOM 2227 C C . PHE B 1 112 ? -2.914 7.391 13.719 1 97.56 112 PHE B C 1
ATOM 2229 O O . PHE B 1 112 ? -3.773 7.094 12.883 1 97.56 112 PHE B O 1
ATOM 2236 N N . ALA B 1 113 ? -2.525 6.594 14.641 1 97.25 113 ALA B N 1
ATOM 2237 C CA . ALA B 1 113 ? -2.975 5.203 14.719 1 97.25 113 ALA B CA 1
ATOM 2238 C C . ALA B 1 113 ? -4.5 5.121 14.742 1 97.25 113 ALA B C 1
ATOM 2240 O O . ALA B 1 113 ? -5.094 4.348 13.992 1 97.25 113 ALA B O 1
ATOM 2241 N N . ALA B 1 114 ? -5.129 5.898 15.539 1 97.69 114 ALA B N 1
ATOM 2242 C CA . ALA B 1 114 ? -6.57 5.777 15.75 1 97.69 114 ALA B CA 1
ATOM 2243 C C . ALA B 1 114 ? -7.34 6.168 14.492 1 97.69 114 ALA B C 1
ATOM 2245 O O . ALA B 1 114 ? -8.156 5.387 13.984 1 97.69 114 ALA B O 1
ATOM 2246 N N . PRO B 1 115 ? -7.02 7.379 13.914 1 98.06 115 PRO B N 1
ATOM 2247 C CA . PRO B 1 115 ? -7.785 7.73 12.719 1 98.06 115 PRO B CA 1
ATOM 2248 C C . PRO B 1 115 ? -7.512 6.789 11.547 1 98.06 115 PRO B C 1
ATOM 2250 O O . PRO B 1 115 ? -8.414 6.52 10.742 1 98.06 115 PRO B O 1
ATOM 2253 N N . VAL B 1 116 ? -6.355 6.281 11.438 1 98.44 116 VAL B N 1
ATOM 2254 C CA . VAL B 1 116 ? -6.02 5.34 10.375 1 98.44 116 VAL B CA 1
ATOM 2255 C C . VAL B 1 116 ? -6.785 4.035 10.578 1 98.44 116 VAL B C 1
ATOM 2257 O O . VAL B 1 116 ? -7.457 3.555 9.664 1 98.44 116 VAL B O 1
ATOM 2260 N N . ASN B 1 117 ? -6.688 3.498 11.781 1 98.56 117 ASN B N 1
ATOM 2261 C CA . ASN B 1 117 ? -7.395 2.262 12.094 1 98.56 117 ASN B CA 1
ATOM 2262 C C . ASN B 1 117 ? -8.906 2.414 11.906 1 98.56 117 ASN B C 1
ATOM 2264 O O . ASN B 1 117 ? -9.547 1.55 11.305 1 98.56 117 ASN B O 1
ATOM 2268 N N . ASP B 1 118 ? -9.477 3.469 12.352 1 98.31 118 ASP B N 1
ATOM 2269 C CA . ASP B 1 118 ? -10.914 3.711 12.305 1 98.31 118 ASP B CA 1
ATOM 2270 C C . ASP B 1 118 ? -11.406 3.779 10.867 1 98.31 118 ASP B C 1
ATOM 2272 O O . ASP B 1 118 ? -12.492 3.275 10.547 1 98.31 118 ASP B O 1
ATOM 2276 N N . TYR B 1 119 ? -10.664 4.434 10.039 1 98.69 119 TYR B N 1
ATOM 2277 C CA . TYR B 1 119 ? -11 4.559 8.625 1 98.69 119 TYR B CA 1
ATOM 2278 C C . TYR B 1 119 ? -11.188 3.189 7.988 1 98.69 119 TYR B C 1
ATOM 2280 O O . TYR B 1 119 ? -12.219 2.928 7.363 1 98.69 119 TYR B O 1
ATOM 2288 N N . PHE B 1 120 ? -10.297 2.299 8.18 1 98.81 120 PHE B N 1
ATOM 2289 C CA . PHE B 1 120 ? -10.359 0.986 7.551 1 98.81 120 PHE B CA 1
ATOM 2290 C C . PHE B 1 120 ? -11.352 0.083 8.281 1 98.81 120 PHE B C 1
ATOM 2292 O O . PHE B 1 120 ? -12.039 -0.724 7.648 1 98.81 120 PHE B O 1
ATOM 2299 N N . ALA B 1 121 ? -11.43 0.198 9.602 1 98.69 121 ALA B N 1
ATOM 2300 C CA . ALA B 1 121 ? -12.383 -0.592 10.375 1 98.69 121 ALA B CA 1
ATOM 2301 C C . ALA B 1 121 ? -13.82 -0.286 9.961 1 98.69 121 ALA B C 1
ATOM 2303 O O . ALA B 1 121 ? -14.617 -1.2 9.734 1 98.69 121 ALA B O 1
ATOM 2304 N N . ARG B 1 122 ? -14.094 0.959 9.844 1 98.5 122 ARG B N 1
ATOM 2305 C CA . ARG B 1 122 ? -15.445 1.357 9.461 1 98.5 122 ARG B CA 1
ATOM 2306 C C . ARG B 1 122 ? -15.773 0.901 8.047 1 98.5 122 ARG B C 1
ATOM 2308 O O . ARG B 1 122 ? -16.906 0.513 7.762 1 98.5 122 ARG B O 1
ATOM 2315 N N . TRP B 1 123 ? -14.789 0.994 7.172 1 98.75 123 TRP B N 1
ATOM 2316 C CA . TRP B 1 123 ? -14.969 0.492 5.812 1 98.75 123 TRP B CA 1
ATOM 2317 C C . TRP B 1 123 ? -15.328 -0.99 5.824 1 98.75 123 TRP B C 1
ATOM 2319 O O . TRP B 1 123 ? -16.359 -1.39 5.273 1 98.75 123 TRP B O 1
ATOM 2329 N N . GLN B 1 124 ? -14.531 -1.794 6.504 1 98.75 124 GLN B N 1
ATOM 2330 C CA . GLN B 1 124 ? -14.75 -3.232 6.59 1 98.75 124 GLN B CA 1
ATOM 2331 C C . GLN B 1 124 ? -16.094 -3.545 7.238 1 98.75 124 GLN B C 1
ATOM 2333 O O . GLN B 1 124 ? -16.859 -4.379 6.738 1 98.75 124 GLN B O 1
ATOM 2338 N N . ASP B 1 125 ? -16.375 -2.838 8.336 1 98.5 125 ASP B N 1
ATOM 2339 C CA . ASP B 1 125 ? -17.609 -3.1 9.078 1 98.5 125 ASP B CA 1
ATOM 2340 C C . ASP B 1 125 ? -18.844 -2.756 8.242 1 98.5 125 ASP B C 1
ATOM 2342 O O . ASP B 1 125 ? -19.828 -3.498 8.25 1 98.5 125 ASP B O 1
ATOM 2346 N N . SER B 1 126 ? -18.781 -1.612 7.605 1 98.62 126 SER B N 1
ATOM 2347 C CA . SER B 1 126 ? -19.906 -1.189 6.789 1 98.62 126 SER B CA 1
ATOM 2348 C C . SER B 1 126 ? -20.156 -2.156 5.637 1 98.62 126 SER B C 1
ATOM 2350 O O . SER B 1 126 ? -21.297 -2.531 5.363 1 98.62 126 SER B O 1
ATOM 2352 N N . LEU B 1 127 ? -19.094 -2.574 4.945 1 98.56 127 LEU B N 1
ATOM 2353 C CA . LEU B 1 127 ? -19.234 -3.521 3.844 1 98.56 127 LEU B CA 1
ATOM 2354 C C . LEU B 1 127 ? -19.703 -4.879 4.352 1 98.56 127 LEU B C 1
ATOM 2356 O O . LEU B 1 127 ? -20.562 -5.512 3.729 1 98.56 127 LEU B O 1
ATOM 2360 N N . ALA B 1 128 ? -19.141 -5.336 5.496 1 98.38 128 ALA B N 1
ATOM 2361 C CA . ALA B 1 128 ? -19.578 -6.605 6.074 1 98.38 128 ALA B CA 1
ATOM 2362 C C . ALA B 1 128 ? -21.062 -6.582 6.398 1 98.38 128 ALA B C 1
ATOM 2364 O O . ALA B 1 128 ? -21.766 -7.562 6.16 1 98.38 128 ALA B O 1
ATOM 2365 N N . ALA B 1 129 ? -21.516 -5.492 6.945 1 97.94 129 ALA B N 1
ATOM 2366 C CA . ALA B 1 129 ? -22.922 -5.359 7.277 1 97.94 129 ALA B CA 1
ATOM 2367 C C . ALA B 1 129 ? -23.797 -5.445 6.023 1 97.94 129 ALA B C 1
ATOM 2369 O O . ALA B 1 129 ? -24.844 -6.094 6.031 1 97.94 129 ALA B O 1
ATOM 2370 N N . ALA B 1 130 ? -23.359 -4.801 4.957 1 98.06 130 ALA B N 1
ATOM 2371 C CA . ALA B 1 130 ? -24.094 -4.867 3.697 1 98.06 130 ALA B CA 1
ATOM 2372 C C . ALA B 1 130 ? -24.125 -6.293 3.156 1 98.06 130 ALA B C 1
ATOM 2374 O O . ALA B 1 130 ? -25.172 -6.762 2.691 1 98.06 130 ALA B O 1
ATOM 2375 N N . LEU B 1 131 ? -23 -6.992 3.219 1 97.88 131 LEU B N 1
ATOM 2376 C CA . LEU B 1 131 ? -22.906 -8.367 2.736 1 97.88 131 LEU B CA 1
ATOM 2377 C C . LEU B 1 131 ? -23.828 -9.281 3.549 1 97.88 131 LEU B C 1
ATOM 2379 O O . LEU B 1 131 ? -24.469 -10.18 2.994 1 97.88 131 LEU B O 1
ATOM 2383 N N . ARG B 1 132 ? -23.875 -9.031 4.84 1 97.44 132 ARG B N 1
ATOM 2384 C CA . ARG B 1 132 ? -24.766 -9.828 5.68 1 97.44 132 ARG B CA 1
ATOM 2385 C C . ARG B 1 132 ? -26.219 -9.633 5.27 1 97.44 132 ARG B C 1
ATOM 2387 O O . ARG B 1 132 ? -27 -10.578 5.277 1 97.44 132 ARG B O 1
ATOM 2394 N N . ARG B 1 133 ? -26.562 -8.484 4.914 1 96.69 133 ARG B N 1
ATOM 2395 C CA . ARG B 1 133 ? -27.938 -8.211 4.477 1 96.69 133 ARG B CA 1
ATOM 2396 C C . ARG B 1 133 ? -28.219 -8.875 3.137 1 96.69 133 ARG B C 1
ATOM 2398 O O . ARG B 1 133 ? -29.391 -9.047 2.762 1 96.69 133 ARG B O 1
ATOM 2405 N N . CYS B 1 134 ? -27.219 -9.211 2.402 1 95.94 134 CYS B N 1
ATOM 2406 C CA . CYS B 1 134 ? -27.375 -9.961 1.158 1 95.94 134 CYS B CA 1
ATOM 2407 C C . CYS B 1 134 ? -27.453 -11.461 1.43 1 95.94 134 CYS B C 1
ATOM 2409 O O . CYS B 1 134 ? -27.5 -12.258 0.496 1 95.94 134 CYS B O 1
ATOM 2411 N N . GLY B 1 135 ? -27.359 -11.852 2.688 1 95.75 135 GLY B N 1
ATOM 2412 C CA . GLY B 1 135 ? -27.516 -13.25 3.039 1 95.75 135 GLY B CA 1
ATOM 2413 C C . GLY B 1 135 ? -26.203 -13.969 3.289 1 95.75 135 GLY B C 1
ATOM 2414 O O . GLY B 1 135 ? -26.172 -15.188 3.471 1 95.75 135 GLY B O 1
ATOM 2415 N N . VAL B 1 136 ? -25.172 -13.242 3.309 1 97 136 VAL B N 1
ATOM 2416 C CA . VAL B 1 136 ? -23.859 -13.82 3.58 1 97 136 VAL B CA 1
ATOM 2417 C C . VAL B 1 136 ? -23.688 -14.039 5.082 1 97 136 VAL B C 1
ATOM 2419 O O . VAL B 1 136 ? -24.078 -13.188 5.887 1 97 136 VAL B O 1
ATOM 2422 N N . SER B 1 137 ? -23.125 -15.234 5.461 1 98 137 SER B N 1
ATOM 2423 C CA . SER B 1 137 ? -22.906 -15.492 6.883 1 98 137 SER B CA 1
ATOM 2424 C C . SER B 1 137 ? -21.984 -14.453 7.504 1 98 137 SER B C 1
ATOM 2426 O O . SER B 1 137 ? -21.172 -13.836 6.809 1 98 137 SER B O 1
ATOM 2428 N N . ALA B 1 138 ? -22.047 -14.188 8.797 1 98 138 ALA B N 1
ATOM 2429 C CA . ALA B 1 138 ? -21.266 -13.172 9.5 1 98 138 ALA B CA 1
ATOM 2430 C C . ALA B 1 138 ? -19.766 -13.383 9.289 1 98 138 ALA B C 1
ATOM 2432 O O . ALA B 1 138 ? -19.031 -12.445 8.969 1 98 138 ALA B O 1
ATOM 2433 N N . ALA B 1 139 ? -19.375 -14.594 9.422 1 97.69 139 ALA B N 1
ATOM 2434 C CA . ALA B 1 139 ? -17.953 -14.906 9.281 1 97.69 139 ALA B CA 1
ATOM 2435 C C . ALA B 1 139 ? -17.469 -14.664 7.855 1 97.69 139 ALA B C 1
ATOM 2437 O O . ALA B 1 139 ? -16.422 -14.062 7.645 1 97.69 139 ALA B O 1
ATOM 2438 N N . ALA B 1 140 ? -18.266 -15.125 6.918 1 97.19 140 ALA B N 1
ATOM 2439 C CA . ALA B 1 140 ? -17.906 -14.93 5.516 1 97.19 140 ALA B CA 1
ATOM 2440 C C . ALA B 1 140 ? -17.922 -13.453 5.145 1 97.19 140 ALA B C 1
ATOM 2442 O O . ALA B 1 140 ? -17.094 -12.984 4.367 1 97.19 140 ALA B O 1
ATOM 2443 N N . ALA B 1 141 ? -18.906 -12.703 5.699 1 98.19 141 ALA B N 1
ATOM 2444 C CA . ALA B 1 141 ? -19.031 -11.281 5.422 1 98.19 141 ALA B CA 1
ATOM 2445 C C . ALA B 1 141 ? -17.812 -10.516 5.918 1 98.19 141 ALA B C 1
ATOM 2447 O O . ALA B 1 141 ? -17.297 -9.633 5.223 1 98.19 141 ALA B O 1
ATOM 2448 N N . ARG B 1 142 ? -17.344 -10.867 7.086 1 98.06 142 ARG B N 1
ATOM 2449 C CA . ARG B 1 142 ? -16.156 -10.227 7.645 1 98.06 142 ARG B CA 1
ATOM 2450 C C . ARG B 1 142 ? -14.922 -10.523 6.789 1 98.06 142 ARG B C 1
ATOM 2452 O O . ARG B 1 142 ? -14.125 -9.625 6.508 1 98.06 142 ARG B O 1
ATOM 2459 N N . ARG B 1 143 ? -14.828 -11.727 6.352 1 97.44 143 ARG B N 1
ATOM 2460 C CA . ARG B 1 143 ? -13.688 -12.125 5.535 1 97.44 143 ARG B CA 1
ATOM 2461 C C . ARG B 1 143 ? -13.734 -11.453 4.164 1 97.44 143 ARG B C 1
ATOM 2463 O O . ARG B 1 143 ? -12.719 -10.969 3.676 1 97.44 143 ARG B O 1
ATOM 2470 N N . ARG B 1 144 ? -14.891 -11.445 3.566 1 97.81 144 ARG B N 1
ATOM 2471 C CA . ARG B 1 144 ? -15.047 -10.844 2.246 1 97.81 144 ARG B CA 1
ATOM 2472 C C . ARG B 1 144 ? -14.812 -9.344 2.301 1 97.81 144 ARG B C 1
ATOM 2474 O O . ARG B 1 144 ? -14.242 -8.758 1.375 1 97.81 144 ARG B O 1
ATOM 2481 N N . ALA B 1 145 ? -15.273 -8.695 3.357 1 98.69 145 ALA B N 1
ATOM 2482 C CA . ALA B 1 145 ? -15.055 -7.262 3.527 1 98.69 145 ALA B CA 1
ATOM 2483 C C . ALA B 1 145 ? -13.578 -6.945 3.699 1 98.69 145 ALA B C 1
ATOM 2485 O O . ALA B 1 145 ? -13.062 -5.996 3.1 1 98.69 145 ALA B O 1
ATOM 2486 N N . GLU B 1 146 ? -12.906 -7.711 4.543 1 98.69 146 GLU B N 1
ATOM 2487 C CA . GLU B 1 146 ? -11.469 -7.547 4.723 1 98.69 146 GLU B CA 1
ATOM 2488 C C . GLU B 1 146 ? -10.719 -7.738 3.402 1 98.69 146 GLU B C 1
ATOM 2490 O O . GLU B 1 146 ? -9.859 -6.93 3.047 1 98.69 146 GLU B O 1
ATOM 2495 N N . ASP B 1 147 ? -11.102 -8.734 2.68 1 98.12 147 ASP B N 1
ATOM 2496 C CA . ASP B 1 147 ? -10.484 -9.031 1.394 1 98.12 147 ASP B CA 1
ATOM 2497 C C . ASP B 1 147 ? -10.711 -7.902 0.395 1 98.12 147 ASP B C 1
ATOM 2499 O O . ASP B 1 147 ? -9.828 -7.57 -0.395 1 98.12 147 ASP B O 1
ATOM 2503 N N . ALA B 1 148 ? -11.906 -7.363 0.401 1 98.69 148 ALA B N 1
ATOM 2504 C CA . ALA B 1 148 ? -12.234 -6.277 -0.518 1 98.69 148 ALA B CA 1
ATOM 2505 C C . ALA B 1 148 ? -11.359 -5.055 -0.255 1 98.69 148 ALA B C 1
ATOM 2507 O O . ALA B 1 148 ? -10.781 -4.484 -1.184 1 98.69 148 ALA B O 1
ATOM 2508 N N . VAL B 1 149 ? -11.25 -4.707 1.002 1 98.81 149 VAL B N 1
ATOM 2509 C CA . VAL B 1 149 ? -10.508 -3.504 1.368 1 98.81 149 VAL B CA 1
ATOM 2510 C C . VAL B 1 149 ? -9.023 -3.703 1.066 1 98.81 149 VAL B C 1
ATOM 2512 O O . VAL B 1 149 ? -8.375 -2.824 0.492 1 98.81 149 VAL B O 1
ATOM 2515 N N . LEU B 1 150 ? -8.461 -4.898 1.409 1 98.81 150 LEU B N 1
ATOM 2516 C CA . LEU B 1 150 ? -7.043 -5.105 1.126 1 98.81 150 LEU B CA 1
ATOM 2517 C C . LEU B 1 150 ? -6.801 -5.219 -0.375 1 98.81 150 LEU B C 1
ATOM 2519 O O . LEU B 1 150 ? -5.754 -4.805 -0.873 1 98.81 150 LEU B O 1
ATOM 2523 N N . SER B 1 151 ? -7.797 -5.734 -1.161 1 98.75 151 SER B N 1
ATOM 2524 C CA . SER B 1 151 ? -7.66 -5.793 -2.613 1 98.75 151 SER B CA 1
ATOM 2525 C C . SER B 1 151 ? -7.594 -4.395 -3.219 1 98.75 151 SER B C 1
ATOM 2527 O O . SER B 1 151 ? -6.785 -4.137 -4.113 1 98.75 151 SER B O 1
ATOM 2529 N N . ILE B 1 152 ? -8.414 -3.512 -2.725 1 98.88 152 ILE B N 1
ATOM 2530 C CA . ILE B 1 152 ? -8.414 -2.133 -3.201 1 98.88 152 ILE B CA 1
ATOM 2531 C C . ILE B 1 152 ? -7.07 -1.476 -2.881 1 98.88 152 ILE B C 1
ATOM 2533 O O . ILE B 1 152 ? -6.449 -0.861 -3.75 1 98.88 152 ILE B O 1
ATOM 2537 N N . GLN B 1 153 ? -6.641 -1.579 -1.661 1 98.81 153 GLN B N 1
ATOM 2538 C CA . GLN B 1 153 ? -5.363 -1.002 -1.256 1 98.81 153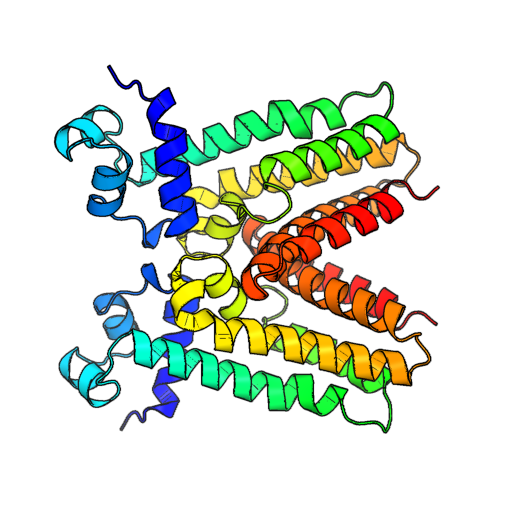 GLN B CA 1
ATOM 2539 C C . GLN B 1 153 ? -4.211 -1.585 -2.072 1 98.81 153 GLN B C 1
ATOM 2541 O O . GLN B 1 153 ? -3.322 -0.854 -2.512 1 98.81 153 GLN B O 1
ATOM 2546 N N . GLY B 1 154 ? -4.211 -2.924 -2.281 1 98.88 154 GLY B N 1
ATOM 2547 C CA . GLY B 1 154 ? -3.182 -3.572 -3.078 1 98.88 154 GLY B CA 1
ATOM 2548 C C . GLY B 1 154 ? -3.209 -3.16 -4.539 1 98.88 154 GLY B C 1
ATOM 2549 O O . GLY B 1 154 ? -2.16 -3.031 -5.172 1 98.88 154 GLY B O 1
ATOM 2550 N N . ALA B 1 155 ? -4.406 -2.992 -5.086 1 98.94 155 ALA B N 1
ATOM 2551 C CA . ALA B 1 155 ? -4.551 -2.537 -6.469 1 98.94 155 ALA B CA 1
ATOM 2552 C C . ALA B 1 155 ? -3.965 -1.14 -6.648 1 98.94 155 ALA B C 1
ATOM 2554 O O . ALA B 1 155 ? -3.367 -0.841 -7.688 1 98.94 155 ALA B O 1
ATOM 2555 N N . LEU B 1 156 ? -4.156 -0.297 -5.648 1 98.75 156 LEU B N 1
ATOM 2556 C CA . LEU B 1 156 ? -3.586 1.045 -5.707 1 98.75 156 LEU B CA 1
ATOM 2557 C C . LEU B 1 156 ? -2.062 0.988 -5.703 1 98.75 156 LEU B C 1
ATOM 2559 O O . LEU B 1 156 ? -1.41 1.688 -6.484 1 98.75 156 LEU B O 1
ATOM 2563 N N . VAL B 1 157 ? -1.459 0.134 -4.867 1 98.56 157 VAL B N 1
ATOM 2564 C CA . VAL B 1 157 ? -0.011 -0.033 -4.816 1 98.56 157 VAL B CA 1
ATOM 2565 C C . VAL B 1 157 ? 0.502 -0.525 -6.168 1 98.56 157 VAL B C 1
ATOM 2567 O O . VAL B 1 157 ? 1.438 0.048 -6.73 1 98.56 157 VAL B O 1
ATOM 2570 N N . LEU B 1 158 ? -0.138 -1.498 -6.664 1 98.81 158 LEU B N 1
ATOM 2571 C CA . LEU B 1 158 ? 0.355 -2.148 -7.875 1 98.81 158 LEU B CA 1
ATOM 2572 C C . LEU B 1 158 ? 0.156 -1.252 -9.094 1 98.81 158 LEU B C 1
ATOM 2574 O O . LEU B 1 158 ? 0.983 -1.247 -10.008 1 98.81 158 LEU B O 1
ATOM 2578 N N . ALA B 1 159 ? -0.978 -0.543 -9.148 1 98.62 159 ALA B N 1
ATOM 2579 C CA . ALA B 1 159 ? -1.214 0.39 -10.25 1 98.62 159 ALA B CA 1
ATOM 2580 C C . ALA B 1 159 ? -0.096 1.426 -10.336 1 98.62 159 ALA B C 1
ATOM 2582 O O . ALA B 1 159 ? 0.405 1.715 -11.43 1 98.62 159 ALA B O 1
ATOM 2583 N N . ARG B 1 160 ? 0.326 1.917 -9.195 1 97.19 160 ARG B N 1
ATOM 2584 C CA . ARG B 1 160 ? 1.423 2.877 -9.133 1 97.19 160 ARG B CA 1
ATOM 2585 C C . ARG B 1 160 ? 2.75 2.219 -9.492 1 97.19 160 ARG B C 1
ATOM 2587 O O . ARG B 1 160 ? 3.523 2.76 -10.281 1 97.19 160 ARG B O 1
ATOM 2594 N N . ALA B 1 161 ? 3 1.086 -8.922 1 97.94 161 ALA B N 1
ATOM 2595 C CA . ALA B 1 161 ? 4.266 0.38 -9.109 1 97.94 161 ALA B CA 1
ATOM 2596 C C . ALA B 1 161 ? 4.492 0.035 -10.578 1 97.94 161 ALA B C 1
ATOM 2598 O O . ALA B 1 161 ? 5.613 0.134 -11.078 1 97.94 161 ALA B O 1
ATOM 2599 N N . ARG B 1 162 ? 3.381 -0.319 -11.188 1 98.31 162 ARG B N 1
ATOM 2600 C CA . ARG B 1 162 ? 3.457 -0.781 -12.57 1 98.31 162 ARG B CA 1
ATOM 2601 C C . ARG B 1 162 ? 3.213 0.364 -13.547 1 98.31 162 ARG B C 1
ATOM 2603 O O . ARG B 1 162 ? 3.338 0.19 -14.758 1 98.31 162 ARG B O 1
ATOM 2610 N N . ASP B 1 163 ? 2.867 1.519 -13.07 1 97.12 163 ASP B N 1
ATOM 2611 C CA . ASP B 1 163 ? 2.447 2.656 -13.883 1 97.12 163 ASP B CA 1
ATOM 2612 C C . ASP B 1 163 ? 1.359 2.252 -14.875 1 97.12 163 ASP B C 1
ATOM 2614 O O . ASP B 1 163 ? 1.479 2.508 -16.078 1 97.12 163 ASP B O 1
ATOM 2618 N N . ASP B 1 164 ? 0.406 1.587 -14.375 1 98.19 164 ASP B N 1
ATOM 2619 C CA . ASP B 1 164 ? -0.705 1.048 -15.156 1 98.19 164 ASP B CA 1
ATOM 2620 C C . ASP B 1 164 ? -2.012 1.112 -14.367 1 98.19 164 ASP B C 1
ATOM 2622 O O . ASP B 1 164 ? -2.354 0.173 -13.648 1 98.19 164 ASP B O 1
ATOM 2626 N N . ALA B 1 165 ? -2.752 2.205 -14.57 1 98.06 165 ALA B N 1
ATOM 2627 C CA . ALA B 1 165 ? -3.986 2.449 -13.828 1 98.06 165 ALA B CA 1
ATOM 2628 C C . ALA B 1 165 ? -5.02 1.36 -14.109 1 98.06 165 ALA B C 1
ATOM 2630 O O . ALA B 1 165 ? -5.949 1.16 -13.328 1 98.06 165 ALA B O 1
ATOM 2631 N N . ALA B 1 166 ? -4.914 0.611 -15.234 1 98.44 166 ALA B N 1
ATOM 2632 C CA . ALA B 1 166 ? -5.875 -0.426 -15.594 1 98.44 166 ALA B CA 1
ATOM 2633 C C . ALA B 1 166 ? -5.852 -1.576 -14.594 1 98.44 166 ALA B C 1
ATOM 2635 O O . ALA B 1 166 ? -6.809 -2.348 -14.508 1 98.44 166 ALA B O 1
ATOM 2636 N N . VAL B 1 167 ? -4.703 -1.747 -13.906 1 98.69 167 VAL B N 1
ATOM 2637 C CA . VAL B 1 167 ? -4.621 -2.744 -12.844 1 98.69 167 VAL B CA 1
ATOM 2638 C C . VAL B 1 167 ? -5.754 -2.529 -11.844 1 98.69 167 VAL B C 1
ATOM 2640 O O . VAL B 1 167 ? -6.406 -3.484 -11.422 1 98.69 167 VAL B O 1
ATOM 2643 N N . PHE B 1 168 ? -5.984 -1.244 -11.492 1 98.88 168 PHE B N 1
ATOM 2644 C CA . PHE B 1 168 ? -7.008 -0.907 -10.508 1 98.88 168 PHE B CA 1
ATOM 2645 C C . PHE B 1 168 ? -8.398 -1.206 -11.047 1 98.88 168 PHE B C 1
ATOM 2647 O O . PHE B 1 168 ? -9.227 -1.802 -10.352 1 98.88 168 PHE B O 1
ATOM 2654 N N . THR B 1 169 ? -8.641 -0.838 -12.25 1 98.25 169 THR B N 1
ATOM 2655 C CA . THR B 1 169 ? -9.953 -1.044 -12.859 1 98.25 169 THR B CA 1
ATOM 2656 C C . THR B 1 169 ? -10.266 -2.533 -12.977 1 98.25 169 THR B C 1
ATOM 2658 O O . THR B 1 169 ? -11.391 -2.957 -12.727 1 98.25 169 THR B O 1
ATOM 2661 N N . ARG B 1 170 ? -9.273 -3.295 -13.359 1 98.06 170 ARG B N 1
ATOM 2662 C CA . ARG B 1 170 ? -9.453 -4.742 -13.438 1 98.06 170 ARG B CA 1
ATOM 2663 C C . ARG B 1 170 ? -9.75 -5.328 -12.055 1 98.06 170 ARG B C 1
ATOM 2665 O O . ARG B 1 170 ? -10.633 -6.18 -11.914 1 98.06 170 ARG B O 1
ATOM 2672 N N . ALA B 1 171 ? -9.016 -4.852 -11.055 1 98.5 171 ALA B N 1
ATOM 2673 C CA . ALA B 1 171 ? -9.211 -5.344 -9.688 1 98.5 171 ALA B CA 1
ATOM 2674 C C . ALA B 1 171 ? -10.617 -5.035 -9.195 1 98.5 171 ALA B C 1
ATOM 2676 O O . ALA B 1 171 ? -11.266 -5.879 -8.562 1 98.5 171 ALA B O 1
ATOM 2677 N N . LEU B 1 172 ? -11.086 -3.795 -9.477 1 98.38 172 LEU B N 1
ATOM 2678 C CA . LEU B 1 172 ? -12.43 -3.418 -9.047 1 98.38 172 LEU B CA 1
ATOM 2679 C C . LEU B 1 172 ? -13.484 -4.258 -9.75 1 98.38 172 LEU B C 1
ATOM 2681 O O . LEU B 1 172 ? -14.5 -4.621 -9.148 1 98.38 172 LEU B O 1
ATOM 2685 N N . SER B 1 173 ? -13.242 -4.5 -11.023 1 97.38 173 SER B N 1
ATOM 2686 C CA . SER B 1 173 ? -14.172 -5.336 -11.773 1 97.38 173 SER B CA 1
ATOM 2687 C C . SER B 1 173 ? -14.25 -6.742 -11.195 1 97.38 173 SER B C 1
ATOM 2689 O O . SER B 1 173 ? -15.336 -7.297 -11.031 1 97.38 173 SER B O 1
ATOM 2691 N N . GLU B 1 174 ? -13.133 -7.32 -10.867 1 96.38 174 GLU B N 1
ATOM 2692 C CA . GLU B 1 174 ? -13.086 -8.648 -10.258 1 96.38 174 GLU B CA 1
ATOM 2693 C C . GLU B 1 174 ? -13.734 -8.641 -8.875 1 96.38 174 GLU B C 1
ATOM 2695 O O . GLU B 1 174 ? -14.422 -9.594 -8.508 1 96.38 174 GLU B O 1
ATOM 2700 N N . LEU B 1 175 ? -13.469 -7.625 -8.141 1 97.25 175 LEU B N 1
ATOM 2701 C CA . LEU B 1 175 ? -14.062 -7.488 -6.812 1 97.25 175 LEU B CA 1
ATOM 2702 C C . LEU B 1 175 ? -15.586 -7.414 -6.902 1 97.25 175 LEU B C 1
ATOM 2704 O O . LEU B 1 175 ? -16.281 -8.031 -6.098 1 97.25 175 LEU B O 1
ATOM 2708 N N . LYS B 1 176 ? -16.031 -6.594 -7.848 1 97 176 LYS B N 1
ATOM 2709 C CA . LYS B 1 176 ? -17.469 -6.484 -8.055 1 97 176 LYS B CA 1
ATOM 2710 C C . LYS B 1 176 ? -18.094 -7.855 -8.305 1 97 176 LYS B C 1
ATOM 2712 O O . LYS B 1 176 ? -19.109 -8.195 -7.707 1 97 176 LYS B O 1
ATOM 2717 N N . ALA B 1 177 ? -17.469 -8.656 -9.172 1 95.38 177 ALA B N 1
ATOM 2718 C CA . ALA B 1 177 ? -17.953 -10 -9.492 1 95.38 177 ALA B CA 1
ATOM 2719 C C . ALA B 1 177 ? -17.969 -10.891 -8.258 1 95.38 177 ALA B C 1
ATOM 2721 O O . ALA B 1 177 ? -18.922 -11.641 -8.039 1 95.38 177 ALA B O 1
ATOM 2722 N N . ARG B 1 178 ? -16.984 -10.773 -7.402 1 93.69 178 ARG B N 1
ATOM 2723 C CA . ARG B 1 178 ? -16.859 -11.617 -6.215 1 93.69 178 ARG B CA 1
ATOM 2724 C C . ARG B 1 178 ? -17.875 -11.203 -5.148 1 93.69 178 ARG B C 1
ATOM 2726 O O . ARG B 1 178 ? -18.469 -12.055 -4.484 1 93.69 178 ARG B O 1
ATOM 2733 N N . LEU B 1 179 ? -18.031 -9.898 -4.992 1 95.75 179 LEU B N 1
ATOM 2734 C CA . LEU B 1 179 ? -18.875 -9.398 -3.916 1 95.75 179 LEU B CA 1
ATOM 2735 C C . LEU B 1 179 ? -20.359 -9.57 -4.262 1 95.75 179 LEU B C 1
ATOM 2737 O O . LEU B 1 179 ? -21.188 -9.742 -3.369 1 95.75 179 LEU B O 1
ATOM 2741 N N . LEU B 1 180 ? -20.641 -9.555 -5.543 1 89.75 180 LEU B N 1
ATOM 2742 C CA . LEU B 1 180 ? -22.047 -9.586 -5.945 1 89.75 180 LEU B CA 1
ATOM 2743 C C . LEU B 1 180 ? -22.406 -10.945 -6.523 1 89.75 180 LEU B C 1
ATOM 2745 O O . LEU B 1 180 ? -23.531 -11.141 -6.992 1 89.75 180 LEU B O 1
ATOM 2749 N N . ALA B 1 181 ? -21.312 -11.758 -6.547 1 80.5 181 ALA B N 1
ATOM 2750 C CA . ALA B 1 181 ? -21.609 -13.117 -6.977 1 80.5 181 ALA B CA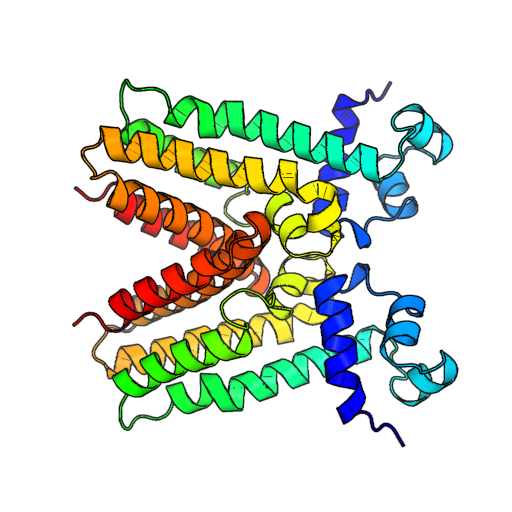 1
ATOM 2751 C C . ALA B 1 181 ? -22.609 -13.781 -6.031 1 80.5 181 ALA B C 1
ATOM 2753 O O . ALA B 1 181 ? -22.562 -13.57 -4.816 1 80.5 181 ALA B O 1
ATOM 2754 N N . ALA B 1 182 ? -23.828 -14.25 -6.625 1 60.16 182 ALA B N 1
ATOM 2755 C CA . ALA B 1 182 ? -24.891 -14.992 -5.949 1 60.16 182 ALA B CA 1
ATOM 2756 C C . ALA B 1 182 ? -24.344 -16.266 -5.312 1 60.16 182 ALA B C 1
ATOM 2758 O O . ALA B 1 182 ? -23.375 -16.859 -5.812 1 60.16 182 ALA B O 1
#

Secondary structure (DSSP, 8-state):
---HHHHHHHHHHHHHHHHHHH--HHHHHHHH---HHHHHHH-TTHHHHHHHHHHHHHHHHHIIIIIHHHH-SS-HHHHHHHHHHHHHHHTGGGTS--HHHHHHHSTHHHHTHHHHHHHHHHHHHHHHHHHHHTT--HHHHHHHHHHHHHHHHHHHHHHHHHT-THHHHHHHHHHHHHHH--/---HHHHHHHHHHHHHHHHHHH--HHHHHHHH---HHHHHHH-TTHHHHHHHHHHHHHHHHHIIIIIHHHH-SS-HHHHHHHHHHHHHHHTGGGTS--HHHHHHHSTHHHHTHHHHHHHHHHHHHHHHHHHHHTT--HHHHHHHHHHHHHHHHHHHHHHHHHT-THHHHHHHHHHHHHHH--

Foldseek 3Di:
DDAPVNLLVQLLVLCQVQNLVRRDPVNSCVSRVDDPVVVCVRVVVPSLSSVVVSLVVVLVVCVVQAQVLLQDLPDLLVNVVSNLVSLCVVCVLLVGADSLLSCCVDPNCVVVVVSSVCSLVSQLVSQLNSLVSVVDDSVVSSVLSVVLSVLQNVQSVVCVVVVHSVSNVVSSVVNSCVSNPD/DDAPVNLLVQLLVLCQVQNLVRRDPVNSCVSRVDDPVVVCVRVVVPSLSSVVVSLVVVLVVCVVQAQVLLQDLPDLLVNVVSNLVSLCVVCVLLVGADSLLRCCVDPNCVVVVVSSVCSLVSQLVSQLNSLVSVVDDSVVSSVLSVVLSVLQNVQSVVCVVVVNSVSNVVSSVVNSCVSNPD

Sequence (364 aa):
MKDRATLLPLLGEVFRTHGYEGASLALITEATGLGKGSLYHFFPGGKKQMAEEVLAEIDGWFEAHIFAPLRDPSDPPAAIAAMLSGVDEYFRSGRRVCLVGVIALGHARDEFAAPVNDYFARWQDSLAAALRRCGVSAAAARRRAEDAVLSIQGALVLARARDDAAVFTRALSELKARLLAAMKDRATLLPLLGEVFRTHGYEGASLALITEATGLGKGSLYHFFPGGKKQMAEEVLAEIDGWFEAHIFAPLRDPSDPPAAIAAMLSGVDEYFRSGRRVCLVGVIALGHARDEFAAPVNDYFARWQDSLAAALRRCGVSAAAARRRAEDAVLSIQGALVLARARDDAAVFTRALSELKARLLAA